Protein AF-0000000066074285 (afdb_homodimer)

pLDDT: mean 96.44, std 4.94, range [64.81, 98.94]

InterPro domains:
  IPR001533 Pterin 4 alpha carbinolamine dehydratase [MF_00434] (2-95)
  IPR001533 Pterin 4 alpha carbinolamine dehydratase [PF01329] (4-94)
  IPR001533 Pterin 4 alpha carbinolamine dehydratase [PTHR12599] (14-93)
  IPR036428 Pterin 4 alpha carbinolamine dehydratase superfamily [G3DSA:3.30.1360.20] (2-95)
  IPR036428 Pterin 4 alpha carbinolamine dehydratase superfamily [SSF55248] (1-95)

Secondary structure (DSSP, 8-state):
-PPBPPHHHHHHHHHH-TTSEE-TTS--EEEEEE-SSHHHHHHHHHHHHHHHHHHT---EEEEETTEEEEEE-BGGGTB-BHHHHHHHHHHHHHH-/-PPBPPHHHHHHHHHT-TTSEE-TTS--EEEEEE-SSHHHHHHHHHHHHHHHHHHT---EEEEETTEEEEEE-BGGGTB-BHHHHHHHHHHHHHH-

Sequence (192 aa):
MTDRLDDPALDRQLADHPDWTITSARTALTRSFGFKDFSEAFGFMARVALEAQAQDHHPDWSNSYNRVDITLSTHDSGGLSAKDFALAKAIDRIVGMTDRLDDPALDRQLADHPDWTITSARTALTRSFGFKDFSEAFGFMARVALEAQAQDHHPDWSNSYNRVDITLSTHDSGGLSAKDFALAKAIDRIVG

Solvent-accessible surface area (backbone atoms only — not comparable to full-atom values): 10435 Å² total; per-residue (Å²): 133,71,59,58,57,49,70,70,58,43,53,56,53,45,69,76,37,73,80,50,43,68,41,94,85,59,34,34,38,34,43,76,47,80,45,92,34,43,68,56,33,50,49,52,49,53,55,46,49,54,52,23,60,74,66,71,50,65,52,37,36,35,38,48,56,26,32,38,41,43,36,35,50,35,76,92,47,71,15,38,29,69,67,41,52,53,51,49,51,53,48,46,60,72,77,98,132,70,60,54,56,49,70,70,57,45,52,55,53,45,69,76,37,74,79,50,42,66,42,94,86,60,34,34,39,35,42,74,47,81,46,92,35,44,68,54,32,51,52,52,48,52,54,47,50,53,52,22,59,76,66,71,50,64,52,37,37,36,38,48,55,27,33,39,40,40,35,36,51,35,75,91,46,71,16,40,30,68,66,40,54,54,49,49,52,52,48,47,60,70,76,100

Foldseek 3Di:
DFADDDPVRLVVLCVVQVQWDADPVRAKTKHKDFDDWQVVQVVLVVQLVVVCVVLVFDWDWDDDIGMIMTMGGDVVNSGHGPSRSVSSVVSVVSVD/DFADDDPVRLVVLCVVQVQWDADPVQAKTKHKDFDDWQVVQVVLVVQLVVVCVVLVFDWDWDDDIGMIMTMGGDVVNSGHGPSRSVSSVVSVVSVD

Structure (mmCIF, N/CA/C/O backbone):
data_AF-0000000066074285-model_v1
#
loop_
_entity.id
_entity.type
_entity.pdbx_description
1 polymer 'Putative pterin-4-alpha-carbinolamine dehydratase'
#
loop_
_atom_site.group_PDB
_atom_site.id
_atom_site.type_symbol
_atom_site.label_atom_id
_atom_site.label_alt_id
_atom_site.label_comp_id
_atom_site.label_asym_id
_atom_site.label_entity_id
_atom_site.label_seq_id
_atom_site.pdbx_PDB_ins_code
_atom_site.Cartn_x
_atom_site.Cartn_y
_atom_site.Cartn_z
_atom_site.occupancy
_atom_site.B_iso_or_equiv
_atom_site.auth_seq_id
_atom_site.auth_comp_id
_atom_site.auth_asym_id
_atom_site.auth_atom_id
_atom_site.pdbx_PDB_model_num
ATOM 1 N N . MET A 1 1 ? 10.68 24.828 4.09 1 64.81 1 MET A N 1
ATOM 2 C CA . MET A 1 1 ? 10.773 23.766 5.09 1 64.81 1 MET A CA 1
ATOM 3 C C . MET A 1 1 ? 9.562 23.781 6.02 1 64.81 1 MET A C 1
ATOM 5 O O . MET A 1 1 ? 9.156 24.844 6.488 1 64.81 1 MET A O 1
ATOM 9 N N . THR A 1 2 ? 8.75 22.594 5.988 1 77.56 2 THR A N 1
ATOM 10 C CA . THR A 1 2 ? 7.562 22.562 6.84 1 77.56 2 THR A CA 1
ATOM 11 C C . THR A 1 2 ? 7.957 22.484 8.312 1 77.56 2 THR A C 1
ATOM 13 O O . THR A 1 2 ? 8.82 21.688 8.688 1 77.56 2 THR A O 1
ATOM 16 N N . ASP A 1 3 ? 7.43 23.312 9.117 1 87.38 3 ASP A N 1
ATOM 17 C CA . ASP A 1 3 ? 7.809 23.438 10.516 1 87.38 3 ASP A CA 1
ATOM 18 C C . ASP A 1 3 ? 7.336 22.219 11.32 1 87.38 3 ASP A C 1
ATOM 20 O O . ASP A 1 3 ? 6.184 21.797 11.203 1 87.38 3 ASP A O 1
ATOM 24 N N . ARG A 1 4 ? 8.32 21.75 12.125 1 93.5 4 ARG A N 1
ATOM 25 C CA . ARG A 1 4 ? 7.996 20.703 13.078 1 93.5 4 ARG A CA 1
ATOM 26 C C . ARG A 1 4 ? 7.152 21.234 14.227 1 93.5 4 ARG A C 1
ATOM 28 O O . ARG A 1 4 ? 7.398 22.344 14.727 1 93.5 4 ARG A O 1
ATOM 35 N N . LEU A 1 5 ? 6.188 20.484 14.648 1 95.31 5 LEU A N 1
ATOM 36 C CA . LEU A 1 5 ? 5.371 20.875 15.789 1 95.31 5 LEU A CA 1
ATOM 37 C C . LEU A 1 5 ? 6.129 20.641 17.094 1 95.31 5 LEU A C 1
ATOM 39 O O . LEU A 1 5 ? 6.836 19.641 17.25 1 95.31 5 LEU A O 1
ATOM 43 N N . ASP A 1 6 ? 5.918 21.594 18.016 1 93.25 6 ASP A N 1
ATOM 44 C CA . ASP A 1 6 ? 6.469 21.375 19.344 1 93.25 6 ASP A CA 1
ATOM 45 C C . ASP A 1 6 ? 5.527 20.531 20.188 1 93.25 6 ASP A C 1
ATOM 47 O O . ASP A 1 6 ? 4.422 20.188 19.766 1 93.25 6 ASP A O 1
ATOM 51 N N . ASP A 1 7 ? 6.035 20.172 21.312 1 94.31 7 ASP A N 1
ATOM 52 C CA . ASP A 1 7 ? 5.332 19.188 22.141 1 94.31 7 ASP A CA 1
ATOM 53 C C . ASP A 1 7 ? 3.932 19.688 22.5 1 94.31 7 ASP A C 1
ATOM 55 O O . ASP A 1 7 ? 2.955 18.953 22.391 1 94.31 7 ASP A O 1
ATOM 59 N N . PRO A 1 8 ? 3.779 20.953 22.906 1 96.06 8 PRO A N 1
ATOM 60 C CA . PRO A 1 8 ? 2.426 21.406 23.219 1 96.06 8 PRO A CA 1
ATOM 61 C C . PRO A 1 8 ? 1.49 21.375 22.016 1 96.06 8 PRO A C 1
ATOM 63 O O . PRO A 1 8 ? 0.323 21 22.141 1 96.06 8 PRO A O 1
ATOM 66 N N . ALA A 1 9 ? 1.951 21.812 20.906 1 95.31 9 ALA A N 1
ATOM 67 C CA . ALA A 1 9 ? 1.156 21.797 19.672 1 95.31 9 ALA A CA 1
ATOM 68 C C . ALA A 1 9 ? 0.788 20.359 19.297 1 95.31 9 ALA A C 1
ATOM 70 O O . ALA A 1 9 ? -0.342 20.094 18.875 1 95.31 9 ALA A O 1
ATOM 71 N N . LEU A 1 10 ? 1.802 19.5 19.375 1 95.56 10 LEU A N 1
ATOM 72 C CA . LEU A 1 10 ? 1.572 18.094 19.094 1 95.56 10 LEU A CA 1
ATOM 73 C C . LEU A 1 10 ? 0.491 17.516 20 1 95.56 10 LEU A C 1
ATOM 75 O O . LEU A 1 10 ? -0.408 16.812 19.531 1 95.56 10 LEU A O 1
ATOM 79 N N . ASP A 1 11 ? 0.555 17.812 21.266 1 96.5 11 ASP A N 1
ATOM 80 C CA . ASP A 1 11 ? -0.417 17.312 22.234 1 96.5 11 ASP A CA 1
ATOM 81 C C . ASP A 1 11 ? -1.828 17.781 21.891 1 96.5 11 ASP A C 1
ATOM 83 O O . ASP A 1 11 ? -2.787 17.016 21.984 1 96.5 11 ASP A O 1
ATOM 87 N N . ARG A 1 12 ? -1.995 18.984 21.531 1 96.94 12 ARG A N 1
ATOM 88 C CA . ARG A 1 12 ? -3.289 19.531 21.141 1 96.94 12 ARG A CA 1
ATOM 89 C C . ARG A 1 12 ? -3.842 18.812 19.906 1 96.94 12 ARG A C 1
ATOM 91 O O . ARG A 1 12 ? -5.023 18.469 19.875 1 96.94 12 ARG A O 1
ATOM 98 N N . GLN A 1 13 ? -2.947 18.672 18.922 1 96.88 13 GLN A N 1
ATOM 99 C CA . GLN A 1 13 ? -3.377 18 17.688 1 96.88 13 GLN A CA 1
ATOM 100 C C . GLN A 1 13 ? -3.797 16.562 17.969 1 96.88 13 GLN A C 1
ATOM 102 O O . GLN A 1 13 ? -4.789 16.078 17.422 1 96.88 13 GLN A O 1
ATOM 107 N N . LEU A 1 14 ? -3.037 15.875 18.812 1 97.31 14 LEU A N 1
ATOM 108 C CA . LEU A 1 14 ? -3.324 14.484 19.141 1 97.31 14 LEU A CA 1
ATOM 109 C C . LEU A 1 14 ? -4.672 14.352 19.844 1 97.31 14 LEU A C 1
ATOM 111 O O . LEU A 1 14 ? -5.391 13.367 19.625 1 97.31 14 LEU A O 1
ATOM 115 N N . ALA A 1 15 ? -5.008 15.328 20.625 1 97.38 15 ALA A N 1
ATOM 116 C CA . ALA A 1 15 ? -6.301 15.328 21.312 1 97.38 15 ALA A CA 1
ATOM 117 C C . ALA A 1 15 ? -7.449 15.344 20.297 1 97.38 15 ALA A C 1
ATOM 119 O O . ALA A 1 15 ? -8.508 14.766 20.547 1 97.38 15 ALA A O 1
ATOM 120 N N . ASP A 1 16 ? -7.238 15.961 19.172 1 96.56 16 ASP A N 1
ATOM 121 C CA . ASP A 1 16 ? -8.258 16.094 18.141 1 96.56 16 ASP A CA 1
ATOM 122 C C . ASP A 1 16 ? -8.273 14.859 17.234 1 96.56 16 ASP A C 1
ATOM 124 O O . ASP A 1 16 ? -9.164 14.727 16.391 1 96.56 16 ASP A O 1
ATOM 128 N N . HIS A 1 17 ? -7.34 14 17.344 1 97.81 17 HIS A N 1
ATOM 129 C CA . HIS A 1 17 ? -7.203 12.812 16.5 1 97.81 17 HIS A CA 1
ATOM 130 C C . HIS A 1 17 ? -6.988 11.562 17.344 1 97.81 17 HIS A C 1
ATOM 132 O O . HIS A 1 17 ? -5.957 10.898 17.234 1 97.81 17 HIS A O 1
ATOM 138 N N . PRO A 1 18 ? -7.961 11.211 18.125 1 97 18 PRO A N 1
ATOM 139 C CA . PRO A 1 18 ? -7.801 10.156 19.125 1 97 18 PRO A CA 1
ATOM 140 C C . PRO A 1 18 ? -7.594 8.773 18.5 1 97 18 PRO A C 1
ATOM 142 O O . PRO A 1 18 ? -7.129 7.852 19.188 1 97 18 PRO A O 1
ATOM 145 N N . ASP A 1 19 ? -7.902 8.57 17.281 1 97.88 19 ASP A N 1
ATOM 146 C CA . ASP A 1 19 ? -7.801 7.258 16.656 1 97.88 19 ASP A CA 1
ATOM 147 C C . ASP A 1 19 ? -6.395 7.02 16.109 1 97.88 19 ASP A C 1
ATOM 149 O O . ASP A 1 19 ? -6.07 5.91 15.68 1 97.88 19 ASP A O 1
ATOM 153 N N . TRP A 1 20 ? -5.641 8.07 16.062 1 98.56 20 TRP A N 1
ATOM 154 C CA . TRP A 1 20 ? -4.262 7.957 15.602 1 98.56 20 TRP A CA 1
ATOM 155 C C . TRP A 1 20 ? -3.312 7.727 16.781 1 98.56 20 TRP A C 1
ATOM 157 O O . TRP A 1 20 ? -3.488 8.305 17.844 1 98.56 20 TRP A O 1
ATOM 167 N N . THR A 1 21 ? -2.326 6.961 16.562 1 98.19 21 THR A N 1
ATOM 168 C CA . THR A 1 21 ? -1.313 6.656 17.562 1 98.19 21 THR A CA 1
ATOM 169 C C . THR A 1 21 ? 0.02 7.305 17.203 1 98.19 21 THR A C 1
ATOM 171 O O . THR A 1 21 ? 0.484 7.188 16.062 1 98.19 21 THR A O 1
ATOM 174 N N . ILE A 1 22 ? 0.595 7.965 18.156 1 97.5 22 ILE A N 1
ATOM 175 C CA . ILE A 1 22 ? 1.906 8.57 17.953 1 97.5 22 ILE A CA 1
ATOM 176 C C . ILE A 1 22 ? 3 7.566 18.312 1 97.5 22 ILE A C 1
ATOM 178 O O . ILE A 1 22 ? 2.875 6.828 19.281 1 97.5 22 ILE A O 1
ATOM 182 N N . THR A 1 23 ? 4.051 7.551 17.516 1 96.62 23 THR A N 1
ATOM 183 C CA . THR A 1 23 ? 5.164 6.652 17.812 1 96.62 23 THR A CA 1
ATOM 184 C C . THR A 1 23 ? 5.848 7.051 19.125 1 96.62 23 THR A C 1
ATOM 186 O O . THR A 1 23 ? 5.727 8.195 19.562 1 96.62 23 THR A O 1
ATOM 189 N N . SER A 1 24 ? 6.598 6.09 19.625 1 94.44 24 SER A N 1
ATOM 190 C CA . SER A 1 24 ? 7.281 6.344 20.891 1 94.44 24 SER A CA 1
ATOM 191 C C . SER A 1 24 ? 8.219 7.543 20.781 1 94.44 24 SER A C 1
ATOM 193 O O . SER A 1 24 ? 8.32 8.344 21.703 1 94.44 24 SER A O 1
ATOM 195 N N . ALA A 1 25 ? 8.875 7.781 19.625 1 94.12 25 ALA A N 1
ATOM 196 C CA . ALA A 1 25 ? 9.797 8.883 19.391 1 94.12 25 ALA A CA 1
ATOM 197 C C . ALA A 1 25 ? 9.039 10.164 19.031 1 94.12 25 ALA A C 1
ATOM 199 O O . ALA A 1 25 ? 9.648 11.227 18.859 1 94.12 25 ALA A O 1
ATOM 200 N N . ARG A 1 26 ? 7.746 10.031 18.922 1 95.19 26 ARG A N 1
ATOM 201 C CA . ARG A 1 26 ? 6.855 11.141 18.625 1 95.19 26 ARG A CA 1
ATOM 202 C C . ARG A 1 26 ? 7.211 11.773 17.281 1 95.19 26 ARG A C 1
ATOM 204 O O . ARG A 1 26 ? 7.254 13 17.156 1 95.19 26 ARG A O 1
ATOM 211 N N . THR A 1 27 ? 7.492 10.938 16.281 1 95.94 27 THR A N 1
ATOM 212 C CA . THR A 1 27 ? 7.938 11.43 14.984 1 95.94 27 THR A CA 1
ATOM 213 C C . THR A 1 27 ? 6.953 11.031 13.891 1 95.94 27 THR A C 1
ATOM 215 O O . THR A 1 27 ? 7.094 11.453 12.742 1 95.94 27 THR A O 1
ATOM 218 N N . ALA A 1 28 ? 5.957 10.227 14.227 1 98 28 ALA A N 1
ATOM 219 C CA . ALA A 1 28 ? 5.008 9.773 13.211 1 98 28 ALA A CA 1
ATOM 220 C C . ALA A 1 28 ? 3.662 9.422 13.836 1 98 28 ALA A C 1
ATOM 222 O O . ALA A 1 28 ? 3.588 9.094 15.023 1 98 28 ALA A O 1
ATOM 223 N N . LEU A 1 29 ? 2.629 9.531 13.016 1 98.38 29 LEU A N 1
ATOM 224 C CA . LEU A 1 29 ? 1.29 9.047 13.344 1 98.38 29 LEU A CA 1
ATOM 225 C C . LEU A 1 29 ? 0.983 7.75 12.609 1 98.38 29 LEU A C 1
ATOM 227 O O . LEU A 1 29 ? 1.312 7.609 11.43 1 98.38 29 LEU A O 1
ATOM 231 N N . THR A 1 30 ? 0.383 6.828 13.266 1 98.81 30 THR A N 1
ATOM 232 C CA . THR A 1 30 ? 0.014 5.57 12.625 1 98.81 30 THR A CA 1
ATOM 233 C C . THR A 1 30 ? -1.443 5.223 12.914 1 98.81 30 THR A C 1
ATOM 235 O O . THR A 1 30 ? -1.974 5.578 13.969 1 98.81 30 THR A O 1
ATOM 238 N N . ARG A 1 31 ? -2.125 4.594 12.039 1 98.81 31 ARG A N 1
ATOM 239 C CA . ARG A 1 31 ? -3.482 4.082 12.188 1 98.81 31 ARG A CA 1
ATOM 240 C C . ARG A 1 31 ? -3.738 2.916 11.242 1 98.81 31 ARG A C 1
ATOM 242 O O . ARG A 1 31 ? -3.262 2.918 10.102 1 98.81 31 ARG A O 1
ATOM 249 N N . SER A 1 32 ? -4.465 1.93 11.688 1 98.88 32 SER A N 1
ATOM 250 C CA . SER A 1 32 ? -4.84 0.759 10.906 1 98.88 32 SER A CA 1
ATOM 251 C C . SER A 1 32 ? -6.34 0.731 10.633 1 98.88 32 SER A C 1
ATOM 253 O O . SER A 1 32 ? -7.137 1.116 11.492 1 98.88 32 SER A O 1
ATOM 255 N N . PHE A 1 33 ? -6.684 0.245 9.469 1 98.88 33 PHE A N 1
ATOM 256 C CA . PHE A 1 33 ? -8.07 0.178 9.023 1 98.88 33 PHE A CA 1
ATOM 257 C C . PHE A 1 33 ? -8.414 -1.222 8.531 1 98.88 33 PHE A C 1
ATOM 259 O O . PHE A 1 33 ? -7.594 -1.878 7.887 1 98.88 33 PHE A O 1
ATOM 266 N N . GLY A 1 34 ? -9.641 -1.674 8.812 1 98.75 34 GLY A N 1
ATOM 267 C CA . GLY A 1 34 ? -10.219 -2.906 8.297 1 98.75 34 GLY A CA 1
ATOM 268 C C . GLY A 1 34 ? -11.477 -2.68 7.473 1 98.75 34 GLY A C 1
ATOM 269 O O . GLY A 1 34 ? -12.305 -1.836 7.82 1 98.75 34 GLY A O 1
ATOM 270 N N . PHE A 1 35 ? -11.578 -3.436 6.418 1 98.81 35 PHE A N 1
ATOM 271 C CA . PHE A 1 35 ? -12.711 -3.305 5.504 1 98.81 35 PHE A CA 1
ATOM 272 C C . PHE A 1 35 ? -13.344 -4.66 5.23 1 98.81 35 PHE A C 1
ATOM 274 O O . PHE A 1 35 ? -12.875 -5.684 5.73 1 98.81 35 PHE A O 1
ATOM 281 N N . LYS A 1 36 ? -14.406 -4.652 4.484 1 98.5 36 LYS A N 1
ATOM 282 C CA . LYS A 1 36 ? -15.117 -5.887 4.184 1 98.5 36 LYS A CA 1
ATOM 283 C C . LYS A 1 36 ? -14.305 -6.785 3.256 1 98.5 36 LYS A C 1
ATOM 285 O O . LYS A 1 36 ? -14.305 -8.008 3.406 1 98.5 36 LYS A O 1
ATOM 290 N N . ASP A 1 37 ? -13.703 -6.23 2.281 1 98.56 37 ASP A N 1
ATOM 291 C CA . ASP A 1 37 ? -12.938 -6.957 1.273 1 98.56 37 ASP A CA 1
ATOM 292 C C . ASP A 1 37 ? -11.867 -6.062 0.644 1 98.56 37 ASP A C 1
ATOM 294 O O . ASP A 1 37 ? -11.68 -4.918 1.063 1 98.56 37 ASP A O 1
ATOM 298 N N . PHE A 1 38 ? -11.172 -6.664 -0.273 1 98.62 38 PHE A N 1
ATOM 299 C CA . PHE A 1 38 ? -10.086 -5.957 -0.942 1 98.62 38 PHE A CA 1
ATOM 300 C C . PHE A 1 38 ? -10.617 -4.754 -1.714 1 98.62 38 PHE A C 1
ATOM 302 O O . PHE A 1 38 ? -9.992 -3.691 -1.726 1 98.62 38 PHE A O 1
ATOM 309 N N . SER A 1 39 ? -11.719 -4.91 -2.355 1 98.5 39 SER A N 1
ATOM 310 C CA . SER A 1 39 ? -12.297 -3.844 -3.168 1 98.5 39 SER A CA 1
ATOM 311 C C . SER A 1 39 ? -12.586 -2.604 -2.328 1 98.5 39 SER A C 1
ATOM 313 O O . SER A 1 39 ? -12.266 -1.484 -2.734 1 98.5 39 SER A O 1
ATOM 315 N N . GLU A 1 40 ? -13.133 -2.781 -1.206 1 98.69 40 GLU A N 1
ATOM 316 C CA . GLU A 1 40 ? -13.422 -1.655 -0.324 1 98.69 40 GLU A CA 1
ATOM 317 C C . GLU A 1 40 ? -12.133 -1.025 0.205 1 98.69 40 GLU A C 1
ATOM 319 O O . GLU A 1 40 ? -12.031 0.199 0.293 1 98.69 40 GLU A O 1
ATOM 324 N N . ALA A 1 41 ? -11.188 -1.863 0.61 1 98.81 41 ALA A N 1
ATOM 325 C CA . ALA A 1 41 ? -9.898 -1.36 1.096 1 98.81 41 ALA A CA 1
ATOM 326 C C . ALA A 1 41 ? -9.219 -0.49 0.044 1 98.81 41 ALA A C 1
ATOM 328 O O . ALA A 1 41 ? -8.781 0.622 0.341 1 98.81 41 ALA A O 1
ATOM 329 N N . PHE A 1 42 ? -9.195 -1 -1.162 1 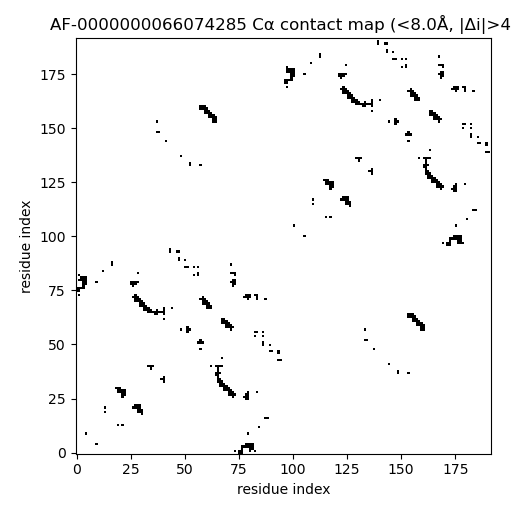98.81 42 PHE A N 1
ATOM 330 C CA . PHE A 1 42 ? -8.508 -0.259 -2.213 1 98.81 42 PHE A CA 1
ATOM 331 C C . PHE A 1 42 ? -9.273 1.01 -2.57 1 98.81 42 PHE A C 1
ATOM 333 O O . PHE A 1 42 ? -8.672 2.031 -2.906 1 98.81 42 PHE A O 1
ATOM 340 N N . GLY A 1 43 ? -10.617 0.935 -2.502 1 98.75 43 GLY A N 1
ATOM 341 C CA . GLY A 1 43 ? -11.398 2.148 -2.676 1 98.75 43 GLY A CA 1
ATOM 342 C C . GLY A 1 43 ? -11.047 3.234 -1.677 1 98.75 43 GLY A C 1
ATOM 343 O O . GLY A 1 43 ? -10.93 4.406 -2.041 1 98.75 43 GLY A O 1
ATOM 344 N N . PHE A 1 44 ? -10.883 2.854 -0.426 1 98.88 44 PHE A N 1
ATOM 345 C CA . PHE A 1 44 ? -10.43 3.764 0.618 1 98.88 44 PHE A CA 1
ATOM 346 C C . PHE A 1 44 ? -9.062 4.352 0.27 1 98.88 44 PHE A C 1
ATOM 348 O O . PHE A 1 44 ? -8.867 5.562 0.347 1 98.88 44 PHE A O 1
ATOM 355 N N . MET A 1 45 ? -8.156 3.525 -0.187 1 98.94 45 MET A N 1
ATOM 356 C CA . MET A 1 45 ? -6.812 3.975 -0.536 1 98.94 45 MET A CA 1
ATOM 357 C C . MET A 1 45 ? -6.855 4.965 -1.694 1 98.94 45 MET A C 1
ATOM 359 O O . MET A 1 45 ? -6.109 5.949 -1.704 1 98.94 45 MET A O 1
ATOM 363 N N . ALA A 1 46 ? -7.738 4.676 -2.652 1 98.81 46 ALA A N 1
ATOM 364 C CA . ALA A 1 46 ? -7.855 5.57 -3.803 1 98.81 46 ALA A CA 1
ATOM 365 C C . ALA A 1 46 ? -8.312 6.961 -3.371 1 98.81 46 ALA A C 1
ATOM 367 O O . ALA A 1 46 ? -7.785 7.969 -3.85 1 98.81 46 ALA A O 1
ATOM 368 N N . ARG A 1 47 ? -9.227 7.016 -2.5 1 98.88 47 ARG A N 1
ATOM 369 C CA . ARG A 1 47 ? -9.695 8.305 -2.01 1 98.88 47 ARG A CA 1
ATOM 370 C C . ARG A 1 47 ? -8.609 9.023 -1.22 1 98.88 47 ARG A C 1
ATOM 372 O O . ARG A 1 47 ? -8.438 10.234 -1.346 1 98.88 47 ARG A O 1
ATOM 379 N N . VAL A 1 48 ? -7.898 8.297 -0.386 1 98.88 48 VAL A N 1
ATOM 380 C CA . VAL A 1 48 ? -6.809 8.891 0.383 1 98.88 48 VAL A CA 1
ATOM 381 C C . VAL A 1 48 ? -5.73 9.406 -0.565 1 98.88 48 VAL A C 1
ATOM 383 O O . VAL A 1 48 ? -5.145 10.469 -0.332 1 98.88 48 VAL A O 1
ATOM 386 N N . ALA A 1 49 ? -5.438 8.648 -1.644 1 98.88 49 ALA A N 1
ATOM 387 C CA . ALA A 1 49 ? -4.43 9.062 -2.619 1 98.88 49 ALA A CA 1
ATOM 388 C C . ALA A 1 49 ? -4.773 10.414 -3.229 1 98.88 49 ALA A C 1
ATOM 390 O O . ALA A 1 49 ? -3.887 11.242 -3.453 1 98.88 49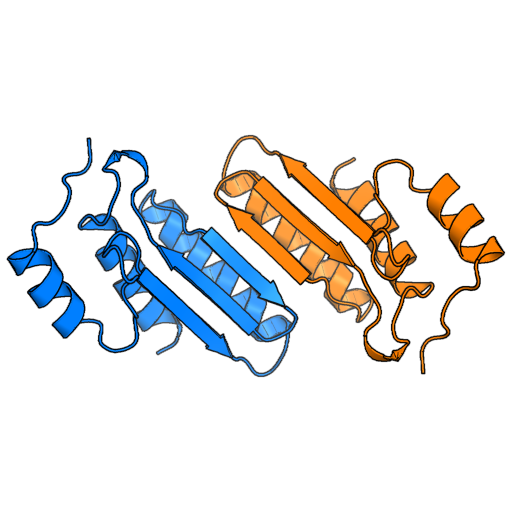 ALA A O 1
ATOM 391 N N . LEU A 1 50 ? -6.039 10.641 -3.527 1 98.62 50 LEU A N 1
ATOM 392 C CA . LEU A 1 50 ? -6.48 11.922 -4.07 1 98.62 50 LEU A CA 1
ATOM 393 C C . LEU A 1 50 ? -6.211 13.055 -3.086 1 98.62 50 LEU A C 1
ATOM 395 O O . LEU A 1 50 ? -5.73 14.117 -3.477 1 98.62 50 LEU A O 1
ATOM 399 N N . GLU A 1 51 ? -6.516 12.852 -1.823 1 98.81 51 GLU A N 1
ATOM 400 C CA . GLU A 1 51 ? -6.246 13.852 -0.795 1 98.81 51 GLU A CA 1
ATOM 401 C C . GLU A 1 51 ? -4.746 14.094 -0.643 1 98.81 51 GLU A C 1
ATOM 403 O O . GLU A 1 51 ? -4.316 15.234 -0.472 1 98.81 51 GLU A O 1
ATOM 408 N N . ALA A 1 52 ? -3.961 13.023 -0.605 1 98.69 52 ALA A N 1
ATOM 409 C 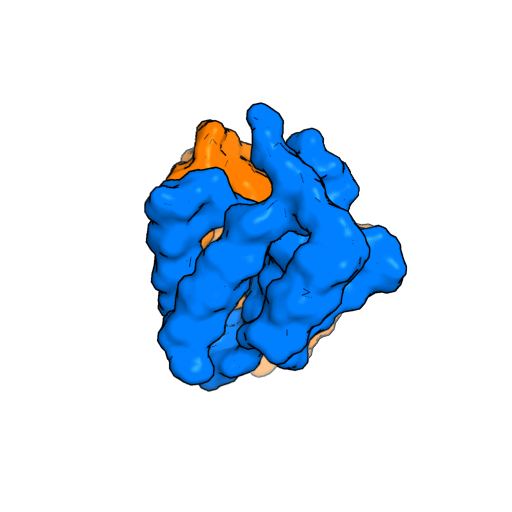CA . ALA A 1 52 ? -2.508 13.125 -0.49 1 98.69 52 ALA A CA 1
ATOM 410 C C . ALA A 1 52 ? -1.929 14.008 -1.591 1 98.69 52 ALA A C 1
ATOM 412 O O . ALA A 1 52 ? -1.075 14.859 -1.327 1 98.69 52 ALA A O 1
ATOM 413 N N . GLN A 1 53 ? -2.428 13.781 -2.826 1 98.06 53 GLN A N 1
ATOM 414 C CA . GLN A 1 53 ? -1.98 14.578 -3.961 1 98.06 53 GLN A CA 1
ATOM 415 C C . GLN A 1 53 ? -2.393 16.047 -3.799 1 98.06 53 GLN A C 1
ATOM 417 O O . GLN A 1 53 ? -1.584 16.953 -4.012 1 98.06 53 GLN A O 1
ATOM 422 N N . ALA A 1 54 ? -3.635 16.266 -3.441 1 98.06 54 ALA A N 1
ATOM 423 C CA . ALA A 1 54 ? -4.164 17.625 -3.279 1 98.06 54 ALA A CA 1
ATOM 424 C C . ALA A 1 54 ? -3.377 18.391 -2.229 1 98.06 54 ALA A C 1
ATOM 426 O O . ALA A 1 54 ? -3.16 19.609 -2.369 1 98.06 54 ALA A O 1
ATOM 427 N N . GLN A 1 55 ? -2.928 17.719 -1.228 1 97.56 55 GLN A N 1
ATOM 428 C CA . GLN A 1 55 ? -2.244 18.359 -0.109 1 97.56 55 GLN A CA 1
ATOM 429 C C . GLN A 1 55 ? -0.729 18.328 -0.302 1 97.56 55 GLN A C 1
ATOM 431 O O . GLN A 1 55 ? 0.01 18.938 0.475 1 97.56 55 GLN A O 1
ATOM 436 N N . ASP A 1 56 ? -0.325 17.609 -1.339 1 96.94 56 ASP A N 1
ATOM 437 C CA . ASP A 1 56 ? 1.095 17.391 -1.589 1 96.94 56 ASP A CA 1
ATOM 438 C C . ASP A 1 56 ? 1.791 16.844 -0.341 1 96.94 56 ASP A C 1
ATOM 440 O O . ASP A 1 56 ? 2.824 17.375 0.076 1 96.94 56 ASP A O 1
ATOM 444 N N . HIS A 1 57 ? 1.264 15.953 0.284 1 97.75 57 HIS A N 1
ATOM 445 C CA . HIS A 1 57 ? 1.741 15.203 1.436 1 97.75 57 HIS A CA 1
ATOM 446 C C . HIS A 1 57 ? 1.308 13.742 1.354 1 97.75 57 HIS A C 1
ATOM 448 O O . HIS A 1 57 ? 0.111 13.445 1.332 1 97.75 57 HIS A O 1
ATOM 454 N N . HIS A 1 58 ? 2.299 12.898 1.262 1 98.44 58 HIS A N 1
ATOM 455 C CA . HIS A 1 58 ? 2 11.516 0.914 1 98.44 58 HIS A CA 1
ATOM 456 C C . HIS A 1 58 ? 2.273 10.586 2.09 1 98.44 58 HIS A C 1
ATOM 458 O O . HIS A 1 58 ? 3.266 10.75 2.801 1 98.44 58 HIS A O 1
ATOM 464 N N . PRO A 1 59 ? 1.443 9.648 2.293 1 98.62 59 PRO A N 1
ATOM 465 C CA . PRO A 1 59 ? 1.628 8.664 3.367 1 98.62 59 PRO A CA 1
ATOM 466 C C . PRO A 1 59 ? 2.658 7.594 3.018 1 98.62 59 PRO A C 1
ATOM 468 O O . PRO A 1 59 ? 3.02 7.438 1.848 1 98.62 59 PRO A O 1
ATOM 471 N N . ASP A 1 60 ? 3.174 6.938 3.988 1 98.56 60 ASP A N 1
ATOM 472 C CA . ASP A 1 60 ? 3.695 5.578 3.883 1 98.56 60 ASP A CA 1
ATOM 473 C C . ASP A 1 60 ? 2.654 4.555 4.332 1 98.56 60 ASP A C 1
ATOM 475 O O . ASP A 1 60 ? 2.145 4.633 5.453 1 98.56 60 ASP A O 1
ATOM 479 N N . TRP A 1 61 ? 2.357 3.598 3.42 1 98.88 61 TRP A N 1
ATOM 480 C CA . TRP A 1 61 ? 1.232 2.746 3.793 1 98.88 61 TRP A CA 1
ATOM 481 C C . TRP A 1 61 ? 1.373 1.357 3.182 1 98.88 61 TRP A C 1
ATOM 483 O O . TRP A 1 61 ? 2.207 1.142 2.299 1 98.88 61 TRP A O 1
ATOM 493 N N . SER A 1 62 ? 0.686 0.464 3.766 1 98.94 62 SER A N 1
ATOM 494 C CA . SER A 1 62 ? 0.628 -0.912 3.281 1 98.94 62 SER A CA 1
ATOM 495 C C . SER A 1 62 ? -0.805 -1.434 3.266 1 98.94 62 SER A C 1
ATOM 497 O O . SER A 1 62 ? -1.683 -0.871 3.926 1 98.94 62 SER A O 1
ATOM 499 N N . ASN A 1 63 ? -0.987 -2.406 2.459 1 98.94 63 ASN A N 1
ATOM 500 C CA . ASN A 1 63 ? -2.277 -3.068 2.303 1 98.94 63 ASN A CA 1
ATOM 501 C C . ASN A 1 63 ? -2.119 -4.578 2.158 1 98.94 63 ASN A C 1
ATOM 503 O O . ASN A 1 63 ? -1.269 -5.047 1.401 1 98.94 63 ASN A O 1
ATOM 507 N N . SER A 1 64 ? -2.82 -5.355 2.896 1 98.62 64 SER A N 1
ATOM 508 C CA . SER A 1 64 ? -2.988 -6.801 2.818 1 98.62 64 SER A CA 1
ATOM 509 C C . SER A 1 64 ? -4.465 -7.188 2.818 1 98.62 64 SER A C 1
ATOM 511 O O . SER A 1 64 ? -5.117 -7.152 3.861 1 98.62 64 SER A O 1
ATOM 513 N N . TYR A 1 65 ? -4.926 -7.547 1.669 1 97.75 65 TYR A N 1
ATOM 514 C CA . TYR A 1 65 ? -6.332 -7.848 1.431 1 97.75 65 TYR A CA 1
ATOM 515 C C . TYR A 1 65 ? -7.227 -6.73 1.957 1 97.75 65 TYR A C 1
ATOM 517 O O . TYR A 1 65 ? -7.277 -5.645 1.378 1 97.75 65 TYR A O 1
ATOM 525 N N . ASN A 1 66 ? -7.871 -6.926 3.109 1 98.75 66 ASN A N 1
ATOM 526 C CA . ASN A 1 66 ? -8.875 -5.961 3.543 1 98.75 66 ASN A CA 1
ATOM 527 C C . ASN A 1 66 ? -8.328 -5.031 4.625 1 98.75 66 ASN A C 1
ATOM 529 O O . ASN A 1 66 ? -9.094 -4.34 5.297 1 98.75 66 ASN A O 1
ATOM 533 N N . ARG A 1 67 ? -6.98 -5.07 4.793 1 98.88 67 ARG A N 1
ATOM 534 C CA . ARG A 1 67 ? -6.344 -4.258 5.824 1 98.88 67 ARG A CA 1
ATOM 535 C C . ARG A 1 67 ? -5.445 -3.193 5.207 1 98.88 67 ARG A C 1
ATOM 537 O O . ARG A 1 67 ? -4.723 -3.465 4.246 1 98.88 67 ARG A O 1
ATOM 544 N N . VAL A 1 68 ? -5.523 -1.96 5.758 1 98.94 68 VAL A N 1
ATOM 545 C CA . VAL A 1 68 ? -4.652 -0.86 5.359 1 98.94 68 VAL A CA 1
ATOM 546 C C . VAL A 1 68 ? -3.979 -0.264 6.594 1 98.94 68 VAL A C 1
ATOM 548 O O . VAL A 1 68 ? -4.648 0.064 7.578 1 98.94 68 VAL A O 1
ATOM 551 N N . ASP A 1 69 ? -2.727 -0.171 6.59 1 98.94 69 ASP A N 1
ATOM 552 C CA . ASP A 1 69 ? -1.958 0.505 7.633 1 98.94 69 ASP A CA 1
ATOM 553 C C . ASP A 1 69 ? -1.298 1.771 7.09 1 98.94 69 ASP A C 1
ATOM 555 O O . ASP A 1 69 ? -0.611 1.731 6.066 1 98.94 69 ASP A O 1
ATOM 559 N N . ILE A 1 70 ? -1.493 2.885 7.797 1 98.94 70 ILE A N 1
ATOM 560 C CA . ILE A 1 70 ? -0.991 4.172 7.328 1 98.94 70 ILE A CA 1
ATOM 561 C C . ILE A 1 70 ? -0.035 4.762 8.359 1 98.94 70 ILE A C 1
ATOM 563 O O . ILE A 1 70 ? -0.304 4.711 9.562 1 98.94 70 ILE A O 1
ATOM 567 N N . THR A 1 71 ? 1.03 5.285 7.91 1 98.81 71 THR A N 1
ATOM 568 C CA . THR A 1 71 ? 1.963 6.094 8.688 1 98.81 71 THR A CA 1
ATOM 569 C C . THR A 1 71 ? 2.137 7.473 8.062 1 98.81 71 THR A C 1
ATOM 571 O O . THR A 1 71 ? 2.395 7.59 6.859 1 98.81 71 THR A O 1
ATOM 574 N N . LEU A 1 72 ? 1.963 8.508 8.883 1 98.5 72 LEU A N 1
ATOM 575 C CA . LEU A 1 72 ? 2.152 9.891 8.453 1 98.5 72 LEU A CA 1
ATOM 576 C C . LEU A 1 72 ? 3.32 10.531 9.195 1 98.5 72 LEU A C 1
ATOM 578 O O . LEU A 1 72 ? 3.418 10.422 10.422 1 98.5 72 LEU A O 1
ATOM 582 N N . SER A 1 73 ? 4.176 11.125 8.492 1 97.56 73 SER A N 1
ATOM 583 C CA . SER A 1 73 ? 5.301 11.891 9.023 1 97.56 73 SER A CA 1
ATOM 584 C C . SER A 1 73 ? 5.828 12.883 7.984 1 97.56 73 SER A C 1
ATOM 586 O O . SER A 1 73 ? 5.602 12.711 6.785 1 97.56 73 SER A O 1
ATOM 588 N N . THR A 1 74 ? 6.48 13.906 8.414 1 96 74 THR A N 1
ATOM 589 C CA . THR A 1 74 ? 7.145 14.852 7.531 1 96 74 THR A CA 1
ATOM 590 C C . THR A 1 74 ? 8.656 14.641 7.543 1 96 74 THR A C 1
ATOM 592 O O . THR A 1 74 ? 9.344 15.039 8.484 1 96 74 THR A O 1
ATOM 595 N N . HIS A 1 75 ? 9.172 14.078 6.488 1 86.88 75 HIS A N 1
ATOM 596 C CA . HIS A 1 75 ? 10.555 13.641 6.418 1 86.88 75 HIS A CA 1
ATOM 597 C C . HIS A 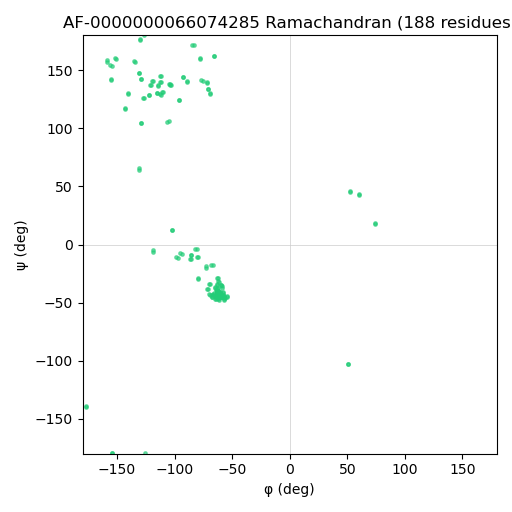1 75 ? 11.516 14.82 6.539 1 86.88 75 HIS A C 1
ATOM 599 O O . HIS A 1 75 ? 12.531 14.734 7.242 1 86.88 75 HIS A O 1
ATOM 605 N N . ASP A 1 76 ? 11.188 15.898 5.914 1 85.12 76 ASP A N 1
ATOM 606 C CA . ASP A 1 76 ? 12.117 17.031 5.859 1 85.12 76 ASP A CA 1
ATOM 607 C C . ASP A 1 76 ? 12.203 17.734 7.215 1 85.12 76 ASP A C 1
ATOM 609 O O . ASP A 1 76 ? 13.156 18.469 7.477 1 85.12 76 ASP A O 1
ATOM 613 N N . SER A 1 77 ? 11.266 17.516 8.023 1 84.94 77 SER A N 1
ATOM 614 C CA . SER A 1 77 ? 11.258 18.172 9.328 1 84.94 77 SER A CA 1
ATOM 615 C C . SER A 1 77 ? 11.789 17.234 10.414 1 84.94 77 SER A C 1
ATOM 617 O O . SER A 1 77 ? 12.062 17.672 11.531 1 84.94 77 SER A O 1
ATOM 619 N N . GLY A 1 78 ? 11.93 15.984 10.023 1 83.81 78 GLY A N 1
ATOM 620 C CA . GLY A 1 78 ? 12.391 15 10.992 1 83.81 78 GLY A CA 1
ATOM 621 C C . GLY A 1 78 ? 11.328 14.617 12.008 1 83.81 78 GLY A C 1
ATOM 622 O O . GLY A 1 78 ? 11.656 14.172 13.109 1 83.81 78 GLY A O 1
ATOM 623 N N . GLY A 1 79 ? 10.109 14.922 11.664 1 92.31 79 GLY A N 1
ATOM 624 C CA . GLY A 1 79 ? 9.031 14.617 12.594 1 92.31 79 GLY A CA 1
ATOM 625 C C . GLY A 1 79 ? 7.656 14.953 12.047 1 92.31 79 GLY A C 1
ATOM 626 O O . GLY A 1 79 ? 7.32 14.57 10.922 1 92.31 79 GLY A O 1
ATOM 627 N N . LEU A 1 80 ? 6.844 15.516 13.047 1 97.38 80 LEU A N 1
ATOM 628 C CA . LEU A 1 80 ? 5.453 15.789 12.703 1 97.38 80 LEU A CA 1
ATOM 629 C C . LEU A 1 80 ? 5.242 17.281 12.453 1 97.38 80 LEU A C 1
ATOM 631 O O . LEU A 1 80 ? 5.789 18.125 13.172 1 97.38 80 LEU A O 1
ATOM 635 N N . SER A 1 81 ? 4.512 17.609 11.445 1 97 81 SER A N 1
ATOM 636 C CA . SER A 1 81 ? 4.109 18.969 11.102 1 97 81 SER A CA 1
ATOM 637 C C . SER A 1 81 ? 2.596 19.078 10.953 1 97 81 SER A C 1
ATOM 639 O O . SER A 1 81 ? 1.881 18.078 11.086 1 97 81 SER A O 1
ATOM 641 N N . ALA A 1 82 ? 2.154 20.266 10.641 1 96 82 ALA A N 1
ATOM 642 C CA . ALA A 1 82 ? 0.725 20.5 10.453 1 96 82 ALA A CA 1
ATOM 643 C C . ALA A 1 82 ? 0.19 19.688 9.273 1 96 82 ALA A C 1
ATOM 645 O O . ALA A 1 82 ? -0.983 19.312 9.258 1 96 82 ALA A O 1
ATOM 646 N N . LYS A 1 83 ? 1.011 19.406 8.281 1 97.19 83 LYS A N 1
ATOM 647 C CA . LYS A 1 83 ? 0.594 18.641 7.102 1 97.19 83 LYS A CA 1
ATOM 648 C C . LYS A 1 83 ? 0.153 17.234 7.477 1 97.19 83 LYS A C 1
ATOM 650 O O . LYS A 1 83 ? -0.766 16.688 6.871 1 97.19 83 LYS A O 1
ATOM 655 N N . ASP A 1 84 ? 0.831 16.688 8.414 1 98.25 84 ASP A N 1
ATOM 656 C CA . ASP A 1 84 ? 0.496 15.336 8.852 1 98.25 84 ASP A CA 1
ATOM 657 C C . ASP A 1 84 ? -0.916 15.281 9.43 1 98.25 84 ASP A C 1
ATOM 659 O O . ASP A 1 84 ? -1.688 14.375 9.109 1 98.25 84 ASP A O 1
ATOM 663 N N . PHE A 1 85 ? -1.243 16.266 10.188 1 98.25 85 PHE A N 1
ATOM 664 C CA . PHE A 1 85 ? -2.547 16.266 10.844 1 98.25 85 PHE A CA 1
ATOM 665 C C . PHE A 1 85 ? -3.637 16.703 9.867 1 98.25 85 PHE A C 1
ATOM 667 O O . PHE A 1 85 ? -4.785 16.266 9.977 1 98.25 85 PHE A O 1
ATOM 674 N N . ALA A 1 86 ? -3.287 17.531 8.891 1 98.25 86 ALA A N 1
ATOM 675 C CA . ALA A 1 86 ? -4.242 17.859 7.836 1 98.25 86 ALA A CA 1
ATOM 676 C C . ALA A 1 86 ? -4.641 16.609 7.055 1 98.25 86 ALA A C 1
ATOM 678 O O . ALA A 1 86 ? -5.824 16.391 6.789 1 98.25 86 ALA A O 1
ATOM 679 N N . LEU A 1 87 ? -3.654 15.766 6.734 1 98.69 87 LEU A N 1
ATOM 680 C CA . LEU A 1 87 ? -3.967 14.539 6.008 1 98.69 87 LEU A CA 1
ATOM 681 C C . LEU A 1 87 ? -4.699 13.547 6.902 1 98.69 87 LEU A C 1
ATOM 683 O O . LEU A 1 87 ? -5.633 12.875 6.461 1 98.69 87 LEU A O 1
ATOM 687 N N . ALA A 1 88 ? -4.305 13.484 8.125 1 98.75 88 ALA A N 1
ATOM 688 C CA . ALA A 1 88 ? -5.004 12.625 9.078 1 98.75 88 ALA A CA 1
ATOM 689 C C . ALA A 1 88 ? -6.484 12.984 9.148 1 98.75 88 ALA A C 1
ATOM 691 O O . ALA A 1 88 ? -7.348 12.102 9.156 1 98.75 88 ALA A O 1
ATOM 692 N N . LYS A 1 89 ? -6.738 14.25 9.234 1 98.62 89 LYS A N 1
ATOM 693 C CA . LYS A 1 89 ? -8.117 14.727 9.297 1 98.62 89 LYS A CA 1
ATOM 694 C C . LYS A 1 89 ? -8.898 14.32 8.055 1 98.62 89 LYS A C 1
ATOM 696 O O . LYS A 1 89 ? -10.055 13.891 8.148 1 98.62 89 LYS A O 1
ATOM 701 N N . ALA A 1 90 ? -8.32 14.477 6.926 1 98.69 90 ALA A N 1
ATOM 702 C CA . ALA A 1 90 ? -8.961 14.078 5.672 1 98.69 90 ALA A CA 1
ATOM 703 C C . ALA A 1 90 ? -9.25 12.578 5.656 1 98.69 90 ALA A C 1
ATOM 705 O O . ALA A 1 90 ? -10.32 12.156 5.215 1 98.69 90 ALA A O 1
ATOM 706 N N . ILE A 1 91 ? -8.305 11.773 6.117 1 98.81 91 ILE A N 1
ATOM 707 C CA . ILE A 1 91 ? -8.461 10.328 6.156 1 98.81 91 ILE A CA 1
ATOM 708 C C . ILE A 1 91 ? -9.609 9.961 7.094 1 98.81 91 ILE A C 1
ATOM 710 O O . ILE A 1 91 ? -10.438 9.102 6.773 1 98.81 91 ILE A O 1
ATOM 714 N N . ASP A 1 92 ? -9.695 10.641 8.211 1 98.44 92 ASP A N 1
ATOM 715 C CA . ASP A 1 92 ? -10.789 10.414 9.148 1 98.44 92 ASP A CA 1
ATOM 716 C C . ASP A 1 92 ? -12.141 10.695 8.5 1 98.44 92 ASP A C 1
ATOM 718 O O . ASP A 1 92 ? -13.109 9.961 8.727 1 98.44 92 ASP A O 1
ATOM 722 N N . ARG A 1 93 ? -12.211 11.695 7.75 1 98 93 ARG A N 1
ATOM 723 C CA . ARG A 1 93 ? -13.453 12.055 7.066 1 98 93 ARG A CA 1
ATOM 724 C C . ARG A 1 93 ? -13.844 10.984 6.055 1 98 93 ARG A C 1
ATOM 726 O O . ARG A 1 93 ? -15.031 10.703 5.867 1 98 93 ARG A O 1
ATOM 733 N N . ILE A 1 94 ? -12.891 10.43 5.414 1 98.44 94 ILE A N 1
ATOM 734 C CA . ILE A 1 94 ? -13.133 9.43 4.379 1 98.44 94 ILE A CA 1
ATOM 735 C C . ILE A 1 94 ? -13.711 8.164 5.012 1 98.44 94 ILE A C 1
ATOM 737 O O . ILE A 1 94 ? -14.633 7.559 4.461 1 98.44 94 ILE A O 1
ATOM 741 N N . VAL A 1 95 ? -13.141 7.73 6.105 1 96.5 95 VAL A N 1
ATOM 742 C CA . VAL A 1 95 ? -13.602 6.488 6.719 1 96.5 95 VAL A CA 1
ATOM 743 C C . VAL A 1 95 ? -14.859 6.75 7.535 1 96.5 95 VAL A C 1
ATOM 745 O O . VAL A 1 95 ? -15.586 5.816 7.887 1 96.5 95 VAL A O 1
ATOM 748 N N . GLY A 1 96 ? -15.234 8.008 7.777 1 88 96 GLY A N 1
ATOM 749 C CA . GLY A 1 96 ? -16.469 8.367 8.469 1 88 96 GLY A CA 1
ATOM 750 C C . GLY A 1 96 ? -16.297 8.508 9.969 1 88 96 GLY A C 1
ATOM 751 O O . GLY A 1 96 ? -15.453 7.824 10.562 1 88 96 GLY A O 1
ATOM 752 N N . MET B 1 1 ? -8.547 -25.953 -2.357 1 65.12 1 MET B N 1
ATOM 753 C CA . MET B 1 1 ? -7.207 -25.609 -1.884 1 65.12 1 MET B CA 1
ATOM 754 C C . MET B 1 1 ? -6.223 -25.516 -3.047 1 65.12 1 MET B C 1
ATOM 756 O O . MET B 1 1 ? -6.211 -26.391 -3.92 1 65.12 1 MET B O 1
ATOM 760 N N . THR B 1 2 ? -5.617 -24.219 -3.24 1 77.62 2 THR B N 1
ATOM 761 C CA . THR B 1 2 ? -4.676 -24.078 -4.344 1 77.62 2 THR B CA 1
ATOM 762 C C . THR B 1 2 ? -3.389 -24.859 -4.066 1 77.62 2 THR B C 1
ATOM 764 O O . THR B 1 2 ? -2.842 -24.781 -2.965 1 77.62 2 THR B O 1
ATOM 767 N N . ASP B 1 3 ? -2.949 -25.641 -4.965 1 87.56 3 ASP B N 1
ATOM 768 C CA . ASP B 1 3 ? -1.81 -26.531 -4.781 1 87.56 3 ASP B CA 1
ATOM 769 C C . ASP B 1 3 ? -0.501 -25.75 -4.719 1 87.56 3 ASP B C 1
ATOM 771 O O . ASP B 1 3 ? -0.259 -24.875 -5.539 1 87.56 3 ASP B O 1
ATOM 775 N N . ARG B 1 4 ? 0.272 -26.188 -3.678 1 93.62 4 ARG B N 1
ATOM 776 C CA . ARG B 1 4 ? 1.624 -25.656 -3.557 1 93.62 4 ARG B CA 1
ATOM 777 C C . ARG B 1 4 ? 2.537 -26.219 -4.637 1 93.62 4 ARG B C 1
ATOM 779 O O . ARG B 1 4 ? 2.469 -27.406 -4.949 1 93.62 4 ARG B O 1
ATOM 786 N N . LEU B 1 5 ? 3.371 -25.391 -5.191 1 95.31 5 LEU B N 1
ATOM 787 C CA . LEU B 1 5 ? 4.34 -25.859 -6.176 1 95.31 5 LEU B CA 1
ATOM 788 C C . LEU B 1 5 ? 5.492 -26.609 -5.5 1 95.31 5 LEU B C 1
ATOM 790 O O . LEU B 1 5 ? 5.953 -26.203 -4.434 1 95.31 5 LEU B O 1
ATOM 794 N N . ASP B 1 6 ? 5.902 -27.672 -6.168 1 93.25 6 ASP B N 1
ATOM 795 C CA . ASP B 1 6 ? 7.105 -28.344 -5.68 1 93.25 6 ASP B CA 1
ATOM 796 C C . ASP B 1 6 ? 8.367 -27.656 -6.203 1 93.25 6 ASP B C 1
ATOM 798 O O . ASP B 1 6 ? 8.281 -26.719 -7.004 1 93.25 6 ASP B O 1
ATOM 802 N N . ASP B 1 7 ? 9.453 -28.094 -5.68 1 94.31 7 ASP B N 1
ATOM 803 C CA . ASP B 1 7 ? 10.711 -27.406 -5.93 1 94.31 7 ASP B CA 1
ATOM 804 C C . ASP B 1 7 ? 11.023 -27.344 -7.422 1 94.31 7 ASP B C 1
ATOM 806 O O . ASP B 1 7 ? 11.375 -26.281 -7.945 1 94.31 7 ASP B O 1
ATOM 810 N N . PRO B 1 8 ? 10.844 -28.438 -8.141 1 96.06 8 PRO B N 1
ATOM 811 C CA . PRO B 1 8 ? 11.133 -28.344 -9.578 1 96.06 8 PRO B CA 1
ATOM 812 C C . PRO B 1 8 ? 10.203 -27.375 -10.305 1 96.06 8 PRO B C 1
ATOM 814 O O . PRO B 1 8 ? 10.648 -26.625 -11.18 1 96.06 8 PRO B O 1
ATOM 817 N N . ALA B 1 9 ? 8.945 -27.422 -10.016 1 95.38 9 ALA B N 1
ATOM 818 C CA . ALA B 1 9 ? 7.984 -26.484 -10.609 1 95.38 9 ALA B CA 1
ATOM 819 C C . ALA B 1 9 ? 8.32 -25.047 -10.266 1 95.38 9 ALA B C 1
ATOM 821 O O . ALA B 1 9 ? 8.234 -24.156 -11.109 1 95.38 9 ALA B O 1
ATOM 822 N N . LEU B 1 10 ? 8.648 -24.844 -9 1 95.62 10 LEU B N 1
ATOM 823 C CA . LEU B 1 10 ? 9.039 -23.516 -8.539 1 95.62 10 LEU B CA 1
ATOM 824 C C . LEU B 1 10 ? 10.25 -23.016 -9.312 1 95.62 10 LEU B C 1
ATOM 826 O O . LEU B 1 10 ? 10.273 -21.859 -9.758 1 95.62 10 LEU B O 1
ATOM 830 N N . ASP B 1 11 ? 11.234 -23.828 -9.5 1 96.5 11 ASP B N 1
ATOM 831 C CA . ASP B 1 11 ? 12.445 -23.453 -10.211 1 96.5 11 ASP B CA 1
ATOM 832 C C . ASP B 1 11 ? 12.141 -23.062 -11.656 1 96.5 11 ASP B C 1
ATOM 834 O O . ASP B 1 11 ? 12.695 -22.078 -12.164 1 96.5 11 ASP B O 1
ATOM 838 N N . ARG B 1 12 ? 11.32 -23.766 -12.312 1 97 12 ARG B N 1
ATOM 839 C CA . ARG B 1 12 ? 10.914 -23.469 -13.68 1 97 12 ARG B CA 1
ATOM 840 C C . ARG B 1 12 ? 10.219 -22.109 -13.75 1 97 12 ARG B C 1
ATOM 842 O O . ARG B 1 12 ? 10.508 -21.297 -14.633 1 97 12 ARG B O 1
ATOM 849 N N . GLN B 1 13 ? 9.273 -21.922 -12.82 1 96.94 13 GLN B N 1
ATOM 850 C CA . GLN B 1 13 ? 8.539 -20.656 -12.805 1 96.94 13 GLN B CA 1
ATOM 851 C C . GLN B 1 13 ? 9.484 -19.484 -12.547 1 96.94 13 GLN B C 1
ATOM 853 O O . GLN B 1 13 ? 9.352 -18.438 -13.172 1 96.94 13 GLN B O 1
ATOM 858 N N . LEU B 1 14 ? 10.422 -19.672 -11.625 1 97.38 14 LEU B N 1
ATOM 8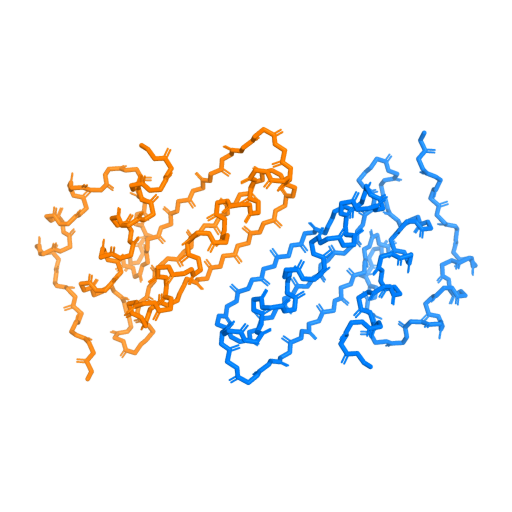59 C CA . LEU B 1 14 ? 11.352 -18.609 -11.273 1 97.38 14 LEU B CA 1
ATOM 860 C C . LEU B 1 14 ? 12.227 -18.234 -12.469 1 97.38 14 LEU B C 1
ATOM 862 O O . LEU B 1 14 ? 12.57 -17.062 -12.648 1 97.38 14 LEU B O 1
ATOM 866 N N . ALA B 1 15 ? 12.555 -19.203 -13.273 1 97.44 15 ALA B N 1
ATOM 867 C CA . ALA B 1 15 ? 13.344 -18.953 -14.477 1 97.44 15 ALA B CA 1
ATOM 868 C C . ALA B 1 15 ? 12.609 -18.016 -15.422 1 97.44 15 ALA B C 1
ATOM 870 O O . ALA B 1 15 ? 13.242 -17.219 -16.125 1 97.44 15 ALA B O 1
ATOM 871 N N . ASP B 1 16 ? 11.312 -18.078 -15.43 1 96.69 16 ASP B N 1
ATOM 872 C CA . ASP B 1 16 ? 10.484 -17.266 -16.312 1 96.69 16 ASP B CA 1
ATOM 873 C C . ASP B 1 16 ? 10.211 -15.891 -15.695 1 96.69 16 ASP B C 1
ATOM 875 O O . ASP B 1 16 ? 9.641 -15.016 -16.344 1 96.69 16 ASP B O 1
ATOM 879 N N . HIS B 1 17 ? 10.562 -15.68 -14.484 1 97.81 17 HIS B N 1
ATOM 880 C CA . HIS B 1 17 ? 10.32 -14.438 -13.758 1 97.81 17 HIS B CA 1
ATOM 881 C C . HIS B 1 17 ? 11.586 -13.945 -13.062 1 97.81 17 HIS B C 1
ATOM 883 O O . HIS B 1 17 ? 11.617 -13.82 -11.836 1 97.81 17 HIS B O 1
ATOM 889 N N . PRO B 1 18 ? 12.562 -13.578 -13.828 1 97.06 18 PRO B N 1
ATOM 890 C CA . PRO B 1 18 ? 13.891 -13.281 -13.289 1 97.06 18 PRO B CA 1
ATOM 891 C C . PRO B 1 18 ? 13.906 -12.016 -12.43 1 97.06 18 PRO B C 1
ATOM 893 O O . PRO B 1 18 ? 14.836 -11.805 -11.656 1 97.06 18 PRO B O 1
ATOM 896 N N . ASP B 1 19 ? 12.953 -11.172 -12.523 1 97.94 19 ASP B N 1
ATOM 897 C CA . ASP B 1 19 ? 12.945 -9.914 -11.789 1 97.94 19 ASP B CA 1
ATOM 898 C C . ASP B 1 19 ? 12.359 -10.094 -10.391 1 97.94 19 ASP B C 1
ATOM 900 O O . ASP B 1 19 ? 12.414 -9.18 -9.562 1 97.94 19 ASP B O 1
ATOM 904 N N . TRP B 1 20 ? 11.758 -11.219 -10.195 1 98.56 20 TRP B N 1
ATOM 905 C CA . TRP B 1 20 ? 11.195 -11.523 -8.883 1 98.56 20 TRP B CA 1
ATOM 906 C C . TRP B 1 20 ? 12.203 -12.289 -8.023 1 98.56 20 TRP B C 1
ATOM 908 O O . TRP B 1 20 ? 12.93 -13.148 -8.531 1 98.56 20 TRP B O 1
ATOM 918 N N . THR B 1 21 ? 12.195 -12.031 -6.789 1 98.19 21 THR B N 1
ATOM 919 C CA . THR B 1 21 ? 13.078 -12.695 -5.832 1 98.19 21 THR B CA 1
ATOM 920 C C . THR B 1 21 ? 12.281 -13.609 -4.91 1 98.19 21 THR B C 1
ATOM 922 O O . THR B 1 21 ? 11.25 -13.211 -4.359 1 98.19 21 THR B O 1
ATOM 925 N N . ILE B 1 22 ? 12.766 -14.812 -4.777 1 97.56 22 ILE B N 1
ATOM 926 C CA . ILE B 1 22 ? 12.125 -15.75 -3.871 1 97.56 22 ILE B CA 1
ATOM 927 C C . ILE B 1 22 ? 12.727 -15.617 -2.473 1 97.56 22 ILE B C 1
ATOM 929 O O . ILE B 1 22 ? 13.938 -15.43 -2.326 1 97.56 22 ILE B O 1
ATOM 933 N N . THR B 1 23 ? 11.875 -15.711 -1.456 1 96.69 23 THR B N 1
ATOM 934 C CA . THR B 1 23 ? 12.367 -15.633 -0.086 1 96.69 23 THR B CA 1
ATOM 935 C C . THR B 1 23 ? 13.25 -16.828 0.239 1 96.69 23 THR B C 1
ATOM 937 O O . THR B 1 23 ? 13.172 -17.859 -0.426 1 96.69 23 THR B O 1
ATOM 940 N N . SER B 1 24 ? 14 -16.625 1.292 1 94.75 24 SER B N 1
ATOM 941 C CA . SER B 1 24 ? 14.906 -17.703 1.683 1 94.75 24 SER B CA 1
ATOM 942 C C . SER B 1 24 ? 14.156 -19 1.97 1 94.75 24 SER B C 1
ATOM 944 O O . SER B 1 24 ? 14.617 -20.078 1.625 1 94.75 24 SER B O 1
ATOM 946 N N . ALA B 1 25 ? 12.953 -18.953 2.574 1 93.5 25 ALA B N 1
ATOM 947 C CA . ALA B 1 25 ? 12.125 -20.109 2.914 1 93.5 25 ALA B CA 1
ATOM 948 C C . ALA B 1 25 ? 11.359 -20.609 1.694 1 93.5 25 ALA B C 1
ATOM 950 O O . ALA B 1 25 ? 10.648 -21.609 1.77 1 93.5 25 ALA B O 1
ATOM 951 N N . ARG B 1 26 ? 11.492 -19.922 0.612 1 95.38 26 ARG B N 1
ATOM 952 C CA . ARG B 1 26 ? 10.859 -20.266 -0.659 1 95.38 26 ARG B CA 1
ATOM 953 C C . ARG B 1 26 ? 9.344 -20.297 -0.523 1 95.38 26 ARG B C 1
ATOM 955 O O . ARG B 1 26 ? 8.688 -21.203 -1.029 1 95.38 26 ARG B O 1
ATOM 962 N N . THR B 1 27 ? 8.805 -19.281 0.19 1 96 27 THR B N 1
ATOM 963 C CA . THR B 1 27 ? 7.367 -19.266 0.464 1 96 27 THR B CA 1
ATOM 964 C C . THR B 1 27 ? 6.711 -18.031 -0.148 1 96 27 THR B C 1
ATOM 966 O O . THR B 1 27 ? 5.488 -17.906 -0.114 1 96 27 THR B O 1
ATOM 969 N N . ALA B 1 28 ? 7.512 -17.141 -0.716 1 98 28 ALA B N 1
ATOM 970 C CA . ALA B 1 28 ? 6.945 -15.906 -1.272 1 98 28 ALA B CA 1
ATOM 971 C C . ALA B 1 28 ? 7.852 -15.328 -2.359 1 98 28 ALA B C 1
ATOM 973 O O . ALA B 1 28 ? 9.055 -15.586 -2.369 1 98 28 ALA B O 1
ATOM 974 N N . LEU B 1 29 ? 7.223 -14.578 -3.264 1 98.38 29 LEU B N 1
ATOM 975 C CA . LEU B 1 29 ? 7.918 -13.773 -4.258 1 98.38 29 LEU B CA 1
ATOM 976 C C . LEU B 1 29 ? 7.875 -12.289 -3.881 1 98.38 29 LEU B C 1
ATOM 978 O O . LEU B 1 29 ? 6.84 -11.797 -3.43 1 98.38 29 LEU B O 1
ATOM 982 N N . THR B 1 30 ? 8.945 -11.625 -4.051 1 98.81 30 THR B N 1
ATOM 983 C CA . THR B 1 30 ? 8.977 -10.195 -3.758 1 98.81 30 THR B CA 1
ATOM 984 C C . THR B 1 30 ? 9.594 -9.422 -4.918 1 98.81 30 THR B C 1
ATOM 986 O O . THR B 1 30 ? 10.445 -9.938 -5.637 1 98.81 30 THR B O 1
ATOM 989 N N . ARG B 1 31 ? 9.18 -8.234 -5.164 1 98.81 31 ARG B N 1
ATOM 990 C CA . ARG B 1 31 ? 9.734 -7.309 -6.148 1 98.81 31 ARG B CA 1
ATOM 991 C C . ARG B 1 31 ? 9.438 -5.863 -5.773 1 98.81 31 ARG B C 1
ATOM 993 O O . ARG B 1 31 ? 8.359 -5.559 -5.258 1 98.81 31 ARG B O 1
ATOM 1000 N N . SER B 1 32 ? 10.383 -4.988 -6.004 1 98.88 32 SER B N 1
ATOM 1001 C CA . SER B 1 32 ? 10.25 -3.559 -5.746 1 98.88 32 SER B CA 1
ATOM 1002 C C . SER B 1 32 ? 10.234 -2.762 -7.047 1 98.88 32 SER B C 1
ATOM 1004 O O . SER B 1 32 ? 10.945 -3.1 -7.996 1 98.88 32 SER B O 1
ATOM 1006 N N . PHE B 1 33 ? 9.461 -1.698 -7.047 1 98.88 33 PHE B N 1
ATOM 1007 C CA . PHE B 1 33 ? 9.297 -0.841 -8.211 1 98.88 33 PHE B CA 1
ATOM 1008 C C . PHE B 1 33 ? 9.523 0.621 -7.848 1 98.88 33 PHE B C 1
ATOM 1010 O O . PHE B 1 33 ? 9.109 1.068 -6.773 1 98.88 33 PHE B O 1
ATOM 1017 N N . GLY B 1 34 ? 10.148 1.373 -8.75 1 98.75 34 GLY B N 1
ATOM 1018 C CA . GLY B 1 34 ? 10.312 2.814 -8.664 1 98.75 34 GLY B CA 1
ATOM 1019 C C . GLY B 1 34 ? 9.664 3.561 -9.812 1 98.75 34 GLY B C 1
ATOM 1020 O O . GLY B 1 34 ? 9.719 3.109 -10.961 1 98.75 34 GLY B O 1
ATOM 1021 N N . PHE B 1 35 ? 9.062 4.684 -9.477 1 98.81 35 PHE B N 1
ATOM 1022 C CA . PHE B 1 35 ? 8.359 5.488 -10.469 1 98.81 35 PHE B CA 1
ATOM 1023 C C . PHE B 1 35 ? 8.797 6.945 -10.398 1 98.81 35 PHE B C 1
ATOM 1025 O O . PHE B 1 35 ? 9.617 7.309 -9.555 1 98.81 35 PHE B O 1
ATOM 1032 N N . LYS B 1 36 ? 8.297 7.734 -11.281 1 98.5 36 LYS B N 1
ATOM 1033 C CA . LYS B 1 36 ? 8.664 9.148 -11.336 1 98.5 36 LYS B CA 1
ATOM 1034 C C . LYS B 1 36 ? 8.109 9.906 -10.133 1 98.5 36 LYS B C 1
ATOM 1036 O O . LYS B 1 36 ? 8.781 10.789 -9.586 1 98.5 36 LYS B O 1
ATOM 1041 N N . ASP B 1 37 ? 6.922 9.664 -9.781 1 98.5 37 ASP B N 1
ATOM 1042 C CA . ASP B 1 37 ? 6.23 10.352 -8.695 1 98.5 37 ASP B CA 1
ATOM 1043 C C . ASP B 1 37 ? 5.129 9.477 -8.102 1 98.5 37 ASP B C 1
ATOM 1045 O O . ASP B 1 37 ? 4.984 8.312 -8.484 1 98.5 37 ASP B O 1
ATOM 1049 N N . PHE B 1 38 ? 4.473 10.039 -7.141 1 98.62 38 PHE B N 1
ATOM 1050 C CA . PHE B 1 38 ? 3.416 9.32 -6.441 1 98.62 38 PHE B CA 1
ATOM 1051 C C . PHE B 1 38 ? 2.283 8.961 -7.395 1 98.62 38 PHE B C 1
ATOM 1053 O O . PHE B 1 38 ? 1.722 7.867 -7.32 1 98.62 38 PHE B O 1
ATOM 1060 N N . SER B 1 39 ? 1.943 9.859 -8.25 1 98.5 39 SER B N 1
ATOM 1061 C CA . SER B 1 39 ? 0.839 9.648 -9.18 1 98.5 39 SER B CA 1
ATOM 1062 C C . SER B 1 39 ? 1.086 8.43 -10.062 1 98.5 39 SER B C 1
ATOM 1064 O O . SER B 1 39 ? 0.191 7.609 -10.258 1 98.5 39 SER B O 1
ATOM 1066 N N . GLU B 1 40 ? 2.236 8.312 -10.562 1 98.69 40 GLU B N 1
ATOM 1067 C CA . GLU B 1 40 ? 2.57 7.16 -11.398 1 98.69 40 GLU B CA 1
ATOM 1068 C C . GLU B 1 40 ? 2.578 5.871 -10.586 1 98.69 40 GLU B C 1
ATOM 1070 O O . GLU B 1 40 ? 2.109 4.832 -11.055 1 98.69 40 GLU B O 1
ATOM 1075 N N . ALA B 1 41 ? 3.168 5.922 -9.391 1 98.81 41 ALA B N 1
ATOM 1076 C CA . ALA B 1 41 ? 3.195 4.75 -8.516 1 98.81 41 ALA B CA 1
ATOM 1077 C C . ALA B 1 41 ? 1.783 4.25 -8.227 1 98.81 41 ALA B C 1
ATOM 1079 O O . ALA B 1 41 ? 1.497 3.059 -8.367 1 98.81 41 ALA B O 1
ATOM 1080 N N . PHE B 1 42 ? 0.926 5.184 -7.883 1 98.81 42 PHE B N 1
ATOM 1081 C CA . PHE B 1 42 ? -0.429 4.781 -7.523 1 98.81 42 PHE B CA 1
ATOM 1082 C C . PHE B 1 42 ? -1.192 4.293 -8.75 1 98.81 42 PHE B C 1
ATOM 1084 O O . PHE B 1 42 ? -2.021 3.387 -8.648 1 98.81 42 PHE B O 1
ATOM 1091 N N . GLY B 1 43 ? -0.906 4.91 -9.914 1 98.75 43 GLY B N 1
ATOM 1092 C CA . GLY B 1 43 ? -1.48 4.391 -11.148 1 98.75 43 GLY B CA 1
ATOM 1093 C C . GLY B 1 43 ? -1.118 2.939 -11.406 1 98.75 43 GLY B C 1
ATOM 1094 O O . GLY B 1 43 ? -1.97 2.145 -11.805 1 98.75 43 GLY B O 1
ATOM 1095 N N . PHE B 1 44 ? 0.141 2.602 -11.188 1 98.88 44 PHE B N 1
ATOM 1096 C CA . PHE B 1 44 ? 0.603 1.221 -11.281 1 98.88 44 PHE B CA 1
ATOM 1097 C C . PHE B 1 44 ? -0.16 0.328 -10.312 1 98.88 44 PHE B C 1
ATOM 1099 O O . PHE B 1 44 ? -0.65 -0.737 -10.695 1 98.88 44 PHE B O 1
ATOM 1106 N N . MET B 1 45 ? -0.336 0.774 -9.094 1 98.94 45 MET B N 1
ATOM 1107 C CA . MET B 1 45 ? -1.036 -0.005 -8.078 1 98.94 45 MET B CA 1
ATOM 1108 C C . MET B 1 45 ? -2.492 -0.233 -8.469 1 98.94 45 MET B C 1
ATOM 1110 O O . MET B 1 45 ? -3.035 -1.317 -8.258 1 98.94 45 MET B O 1
ATOM 1114 N N . ALA B 1 46 ? -3.094 0.804 -9.039 1 98.81 46 ALA B N 1
ATOM 1115 C CA . ALA B 1 46 ? -4.488 0.683 -9.461 1 98.81 46 ALA B CA 1
ATOM 1116 C C . ALA B 1 46 ? -4.645 -0.396 -10.523 1 98.81 46 ALA B C 1
ATOM 1118 O O . ALA B 1 46 ? -5.586 -1.191 -10.477 1 98.81 46 ALA B O 1
ATOM 1119 N N . ARG B 1 47 ? -3.764 -0.426 -11.445 1 98.88 47 ARG B N 1
A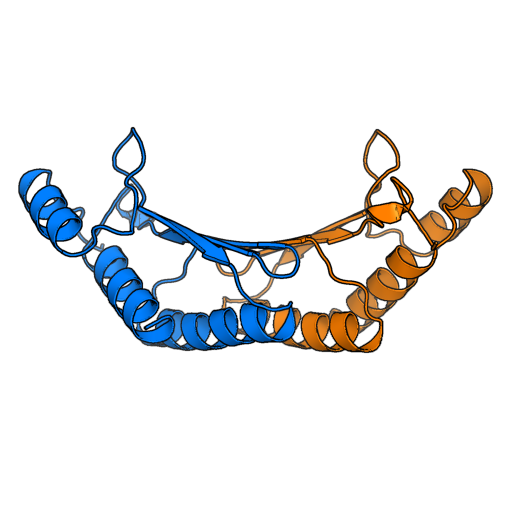TOM 1120 C CA . ARG B 1 47 ? -3.826 -1.445 -12.484 1 98.88 47 ARG B CA 1
ATOM 1121 C C . ARG B 1 47 ? -3.596 -2.836 -11.906 1 98.88 47 ARG B C 1
ATOM 1123 O O . ARG B 1 47 ? -4.262 -3.797 -12.297 1 98.88 47 ARG B O 1
ATOM 1130 N N . VAL B 1 48 ? -2.635 -2.959 -11 1 98.88 48 VAL B N 1
ATOM 1131 C CA . VAL B 1 48 ? -2.367 -4.246 -10.367 1 98.88 48 VAL B CA 1
ATOM 1132 C C . VAL B 1 48 ? -3.594 -4.691 -9.57 1 98.88 48 VAL B C 1
ATOM 1134 O O . VAL B 1 48 ? -3.934 -5.875 -9.555 1 98.88 48 VAL B O 1
ATOM 1137 N N . ALA B 1 49 ? -4.258 -3.746 -8.875 1 98.88 49 ALA B N 1
ATOM 1138 C CA . ALA B 1 49 ? -5.449 -4.062 -8.086 1 98.88 49 ALA B CA 1
ATOM 1139 C C . ALA B 1 49 ? -6.531 -4.691 -8.961 1 98.88 49 ALA B C 1
ATOM 1141 O O . ALA B 1 49 ? -7.219 -5.621 -8.531 1 98.88 49 ALA B O 1
ATOM 1142 N N . LEU B 1 50 ? -6.723 -4.172 -10.164 1 98.62 50 LEU B N 1
ATOM 1143 C CA . LEU B 1 50 ? -7.703 -4.723 -11.094 1 98.62 50 LEU B CA 1
ATOM 1144 C C . LEU B 1 50 ? -7.363 -6.168 -11.453 1 98.62 50 LEU B C 1
ATOM 1146 O O . LEU B 1 50 ? -8.242 -7.031 -11.477 1 98.62 50 LEU B O 1
ATOM 1150 N N . GLU B 1 51 ? -6.102 -6.453 -11.734 1 98.81 51 GLU B N 1
ATOM 1151 C CA . GLU B 1 51 ? -5.668 -7.812 -12.031 1 98.81 51 GLU B CA 1
ATOM 1152 C C . GLU B 1 51 ? -5.855 -8.727 -10.82 1 98.81 51 GLU B C 1
ATOM 1154 O O . GLU B 1 51 ? -6.27 -9.883 -10.969 1 98.81 51 GLU B O 1
ATOM 1159 N N . ALA B 1 52 ? -5.461 -8.258 -9.633 1 98.69 52 ALA B N 1
ATOM 1160 C CA . ALA B 1 52 ? -5.613 -9.023 -8.398 1 98.69 52 ALA B CA 1
ATOM 1161 C C . ALA B 1 52 ? -7.059 -9.469 -8.203 1 98.69 52 ALA B C 1
ATOM 1163 O O . ALA B 1 52 ? -7.32 -10.617 -7.852 1 98.69 52 ALA B O 1
ATOM 1164 N N . GLN B 1 53 ? -7.992 -8.5 -8.438 1 98.06 53 GLN B N 1
ATOM 1165 C CA . GLN B 1 53 ? -9.414 -8.805 -8.32 1 98.06 53 GLN B CA 1
ATOM 1166 C C . GLN B 1 53 ? -9.844 -9.836 -9.359 1 98.06 53 GLN B C 1
ATOM 1168 O O . GLN B 1 53 ? -10.547 -10.789 -9.039 1 98.06 53 GLN B O 1
ATOM 1173 N N . ALA B 1 54 ? -9.445 -9.633 -10.594 1 98.06 54 ALA B N 1
ATOM 1174 C CA . ALA B 1 54 ? -9.812 -10.523 -11.695 1 98.06 54 ALA B CA 1
ATOM 1175 C C . ALA B 1 54 ? -9.336 -11.953 -11.43 1 98.06 54 ALA B C 1
ATOM 1177 O O . ALA B 1 54 ? -10.016 -12.914 -11.773 1 98.06 54 ALA B O 1
ATOM 1178 N N . GLN B 1 55 ? -8.211 -12.078 -10.812 1 97.62 55 GLN B N 1
ATOM 1179 C CA . GLN B 1 55 ? -7.598 -13.383 -10.578 1 97.62 55 GLN B CA 1
ATOM 1180 C C . GLN B 1 55 ? -7.98 -13.938 -9.211 1 97.62 55 GLN B C 1
ATOM 1182 O O . GLN B 1 55 ? -7.66 -15.086 -8.891 1 97.62 55 GLN B O 1
ATOM 1187 N N . ASP B 1 56 ? -8.641 -13.086 -8.445 1 96.94 56 ASP B N 1
ATOM 1188 C CA . ASP B 1 56 ? -8.969 -13.414 -7.059 1 96.94 56 ASP B CA 1
ATOM 1189 C C . ASP B 1 56 ? -7.723 -13.867 -6.293 1 96.94 56 ASP B C 1
ATOM 1191 O O . ASP B 1 56 ? -7.734 -14.914 -5.645 1 96.94 56 ASP B O 1
ATOM 1195 N N . HIS B 1 57 ? -6.707 -13.219 -6.406 1 97.81 57 HIS B N 1
ATOM 1196 C CA . HIS B 1 57 ? -5.426 -13.359 -5.727 1 97.81 57 HIS B CA 1
ATOM 1197 C C . HIS B 1 57 ? -4.805 -12 -5.441 1 97.81 57 HIS B C 1
ATOM 1199 O O . HIS B 1 57 ? -4.539 -11.227 -6.367 1 97.81 57 HIS B O 1
ATOM 1205 N N . HIS B 1 58 ? -4.645 -11.734 -4.176 1 98.44 58 HIS B N 1
ATOM 1206 C CA . HIS B 1 58 ? -4.305 -10.375 -3.785 1 98.44 58 HIS B CA 1
ATOM 1207 C C . HIS B 1 58 ? -2.895 -10.297 -3.211 1 98.44 58 HIS B C 1
ATOM 1209 O O . HIS B 1 58 ? -2.475 -11.188 -2.465 1 98.44 58 HIS B O 1
ATOM 1215 N N . PRO B 1 59 ? -2.182 -9.305 -3.531 1 98.62 59 PRO B N 1
ATOM 1216 C CA . PRO B 1 59 ? -0.83 -9.102 -3.004 1 98.62 59 PRO B CA 1
ATOM 1217 C C . PRO B 1 59 ? -0.826 -8.562 -1.576 1 98.62 59 PRO B C 1
ATOM 1219 O O . PRO B 1 59 ? -1.85 -8.07 -1.095 1 98.62 59 PRO B O 1
ATOM 1222 N N . ASP B 1 60 ? 0.243 -8.719 -0.894 1 98.56 60 ASP B N 1
ATOM 1223 C CA . ASP B 1 60 ? 0.667 -7.848 0.194 1 98.56 60 ASP B CA 1
ATOM 1224 C C . ASP B 1 60 ? 1.667 -6.801 -0.3 1 98.56 60 ASP B C 1
ATOM 1226 O O . ASP B 1 60 ? 2.701 -7.148 -0.873 1 98.56 60 ASP B O 1
ATOM 1230 N N . TRP B 1 61 ? 1.323 -5.512 -0.061 1 98.88 61 TRP B N 1
ATOM 1231 C CA . TRP B 1 61 ? 2.191 -4.527 -0.7 1 98.88 61 TRP B CA 1
ATOM 1232 C C . TRP B 1 61 ? 2.229 -3.23 0.104 1 98.88 61 TRP B C 1
ATOM 1234 O O . TRP B 1 61 ? 1.42 -3.033 1.014 1 98.88 61 TRP B O 1
ATOM 1244 N N . SER B 1 62 ? 3.227 -2.492 -0.16 1 98.94 62 SER B N 1
ATOM 1245 C CA . SER B 1 62 ? 3.4 -1.178 0.451 1 98.94 62 SER B CA 1
ATOM 1246 C C . SER B 1 62 ? 3.822 -0.139 -0.582 1 98.94 62 SER B C 1
ATOM 1248 O O . SER B 1 62 ? 4.293 -0.49 -1.667 1 98.94 62 SER B O 1
ATOM 1250 N N . ASN B 1 63 ? 3.561 1.051 -0.245 1 98.94 63 ASN B N 1
ATOM 1251 C CA . ASN B 1 63 ? 3.902 2.201 -1.074 1 98.94 63 ASN B CA 1
ATOM 1252 C C . ASN B 1 63 ? 4.41 3.369 -0.232 1 98.94 63 ASN B C 1
ATOM 1254 O O . ASN B 1 63 ? 3.818 3.703 0.795 1 98.94 63 ASN B O 1
ATOM 1258 N N . SER B 1 64 ? 5.5 3.951 -0.555 1 98.62 64 SER B N 1
ATOM 1259 C CA . SER B 1 64 ? 6.082 5.188 -0.041 1 98.62 64 SER B CA 1
ATOM 1260 C C . SER B 1 64 ? 6.473 6.129 -1.175 1 98.62 64 SER B C 1
ATOM 1262 O O . SER B 1 64 ? 7.473 5.906 -1.857 1 98.62 64 SER B O 1
ATOM 1264 N N . TYR B 1 65 ? 5.676 7.125 -1.344 1 97.75 65 TYR B N 1
ATOM 1265 C CA . TYR B 1 65 ? 5.805 8.078 -2.439 1 97.75 65 TYR B CA 1
ATOM 1266 C C . TYR B 1 65 ? 5.918 7.363 -3.777 1 97.75 65 TYR B C 1
ATOM 1268 O O . TYR B 1 65 ? 4.934 6.809 -4.277 1 97.75 65 TYR B O 1
ATOM 1276 N N . ASN B 1 66 ? 7.117 7.27 -4.344 1 98.75 66 ASN B N 1
ATOM 1277 C CA . ASN B 1 66 ? 7.23 6.762 -5.707 1 98.75 66 ASN B CA 1
ATOM 1278 C C . ASN B 1 66 ? 7.703 5.312 -5.727 1 98.75 66 ASN B C 1
ATOM 1280 O O . ASN B 1 66 ? 8.109 4.801 -6.773 1 98.75 66 ASN B O 1
ATOM 1284 N N . ARG B 1 67 ? 7.672 4.68 -4.535 1 98.88 67 ARG B N 1
ATOM 1285 C CA . ARG B 1 67 ? 8.141 3.301 -4.422 1 98.88 67 ARG B CA 1
ATOM 1286 C C . ARG B 1 67 ? 6.996 2.361 -4.059 1 98.88 67 ARG B C 1
ATOM 1288 O O . ARG B 1 67 ? 6.156 2.691 -3.215 1 98.88 67 ARG B O 1
ATOM 1295 N N . VAL B 1 68 ? 6.949 1.194 -4.73 1 98.94 68 VAL B N 1
ATOM 1296 C CA . VAL B 1 68 ? 5.988 0.138 -4.422 1 98.94 68 VAL B CA 1
ATOM 1297 C C . VAL B 1 68 ? 6.727 -1.178 -4.188 1 98.94 68 VAL B C 1
ATOM 1299 O O . VAL B 1 68 ? 7.551 -1.588 -5.012 1 98.94 68 VAL B O 1
ATOM 1302 N N . ASP B 1 69 ? 6.516 -1.799 -3.107 1 98.94 69 ASP B N 1
ATOM 1303 C CA . ASP B 1 69 ? 7.035 -3.131 -2.812 1 98.94 69 ASP B CA 1
ATOM 1304 C C . ASP B 1 69 ? 5.906 -4.16 -2.756 1 98.94 69 ASP B C 1
ATOM 1306 O O . ASP B 1 69 ? 4.918 -3.965 -2.049 1 98.94 69 ASP B O 1
ATOM 1310 N N . ILE B 1 70 ? 6.07 -5.258 -3.496 1 98.94 70 ILE B N 1
ATOM 1311 C CA . ILE B 1 70 ? 5.016 -6.262 -3.596 1 98.94 70 ILE B CA 1
ATOM 1312 C C . ILE B 1 70 ? 5.535 -7.605 -3.098 1 98.94 70 ILE B C 1
ATOM 1314 O O . ILE B 1 70 ? 6.664 -7.996 -3.412 1 98.94 70 ILE B O 1
ATOM 1318 N N . THR B 1 71 ? 4.754 -8.273 -2.352 1 98.81 71 THR B N 1
ATOM 1319 C CA . THR B 1 71 ? 4.957 -9.664 -1.954 1 98.81 71 THR B CA 1
ATOM 1320 C C . THR B 1 71 ? 3.771 -10.531 -2.377 1 98.81 71 THR B C 1
ATOM 1322 O O . THR B 1 71 ? 2.619 -10.188 -2.111 1 98.81 71 THR B O 1
ATOM 1325 N N . LEU B 1 72 ? 4.078 -11.641 -3.064 1 98.5 72 LEU B N 1
ATOM 1326 C CA . LEU B 1 72 ? 3.068 -12.602 -3.49 1 98.5 72 LEU B CA 1
ATOM 1327 C C . LEU B 1 72 ? 3.275 -13.953 -2.803 1 98.5 72 LEU B C 1
ATOM 1329 O O . LEU B 1 72 ? 4.395 -14.469 -2.766 1 98.5 72 LEU B O 1
ATOM 1333 N N . SER B 1 73 ? 2.271 -14.469 -2.262 1 97.62 73 SER B N 1
ATOM 1334 C CA . SER B 1 73 ? 2.24 -15.797 -1.658 1 97.62 73 SER B CA 1
ATOM 1335 C C . SER B 1 73 ? 0.814 -16.328 -1.562 1 97.62 73 SER B C 1
ATOM 1337 O O . SER B 1 73 ? -0.145 -15.555 -1.6 1 97.62 73 SER B O 1
ATOM 1339 N N . THR B 1 74 ? 0.643 -17.609 -1.448 1 96.06 74 THR B N 1
ATOM 1340 C CA . THR B 1 74 ? -0.656 -18.234 -1.226 1 96.06 74 THR B CA 1
ATOM 1341 C C . THR B 1 74 ? -0.777 -18.734 0.211 1 96.06 74 THR B C 1
ATOM 1343 O O . THR B 1 74 ? -0.228 -19.781 0.558 1 96.06 74 THR B O 1
ATOM 1346 N N . HIS B 1 75 ? -1.529 -18.031 0.991 1 87.06 75 HIS B N 1
ATOM 1347 C CA . HIS B 1 75 ? -1.606 -18.266 2.428 1 87.06 75 HIS B CA 1
ATOM 1348 C C . HIS B 1 75 ? -2.154 -19.656 2.73 1 87.06 75 HIS B C 1
ATOM 1350 O O . HIS B 1 75 ? -1.644 -20.344 3.611 1 87.06 75 HIS B O 1
ATOM 1356 N N . ASP B 1 76 ? -3.123 -20.078 1.985 1 85.19 76 ASP B N 1
ATOM 1357 C CA . ASP B 1 76 ? -3.799 -21.328 2.291 1 85.19 76 ASP B CA 1
ATOM 1358 C C . ASP B 1 76 ? -2.91 -22.531 1.957 1 85.19 76 ASP B C 1
ATOM 1360 O O . ASP B 1 76 ? -3.135 -23.625 2.453 1 85.19 76 ASP B O 1
ATOM 1364 N N . SER B 1 77 ? -1.968 -22.328 1.155 1 84.75 77 SER B N 1
ATOM 1365 C CA . SER B 1 77 ? -1.082 -23.406 0.762 1 84.75 77 SER B CA 1
ATOM 1366 C C . SER B 1 77 ? 0.206 -23.406 1.577 1 84.75 77 SER B C 1
ATOM 1368 O O . SER B 1 77 ? 0.977 -24.359 1.545 1 84.75 77 SER B O 1
ATOM 1370 N N . GLY B 1 78 ? 0.381 -22.312 2.299 1 84.25 78 GLY B N 1
ATOM 1371 C CA . GLY B 1 78 ? 1.597 -22.172 3.084 1 84.25 78 GLY B CA 1
ATOM 1372 C C . GLY B 1 78 ? 2.822 -21.875 2.24 1 84.25 78 GLY B C 1
ATOM 1373 O O . GLY B 1 78 ? 3.947 -22.172 2.641 1 84.25 78 GLY B O 1
ATOM 1374 N N . GLY B 1 79 ? 2.568 -21.422 1.04 1 92.69 79 GLY B N 1
ATOM 1375 C CA . GLY B 1 79 ? 3.686 -21.125 0.152 1 92.69 79 GLY B CA 1
ATOM 1376 C C . GLY B 1 79 ? 3.254 -20.547 -1.178 1 92.69 79 GLY B C 1
ATOM 1377 O O . GLY B 1 79 ? 2.484 -19.578 -1.215 1 92.69 79 GLY B O 1
ATOM 1378 N N . LEU B 1 80 ? 3.998 -21.094 -2.219 1 97.44 80 LEU B N 1
ATOM 1379 C CA . LEU B 1 80 ? 3.773 -20.547 -3.553 1 97.44 80 LEU B CA 1
ATOM 1380 C C . LEU B 1 80 ? 2.936 -21.5 -4.398 1 97.44 80 LEU B C 1
ATOM 1382 O O . LEU B 1 80 ? 3.131 -22.719 -4.348 1 97.44 80 LEU B O 1
ATOM 1386 N N . SER B 1 81 ? 2.002 -20.984 -5.121 1 97.06 81 SER B N 1
ATOM 1387 C CA . SER B 1 81 ? 1.165 -21.719 -6.07 1 97.06 81 SER B CA 1
ATOM 1388 C C . SER B 1 81 ? 1.203 -21.062 -7.453 1 97.06 81 SER B C 1
ATOM 1390 O O . SER B 1 81 ? 1.858 -20.047 -7.645 1 97.06 81 SER B O 1
ATOM 1392 N N . ALA B 1 82 ? 0.474 -21.672 -8.359 1 96.06 82 ALA B N 1
ATOM 1393 C CA . ALA B 1 82 ? 0.407 -21.141 -9.719 1 96.06 82 ALA B CA 1
ATOM 1394 C C . ALA B 1 82 ? -0.205 -19.734 -9.734 1 96.06 82 ALA B C 1
ATOM 1396 O O . ALA B 1 82 ? 0.116 -18.922 -10.602 1 96.06 82 ALA B O 1
ATOM 1397 N N . LYS B 1 83 ? -1.063 -19.406 -8.797 1 97.25 83 LYS B N 1
ATOM 1398 C CA . LYS B 1 83 ? -1.724 -18.109 -8.727 1 97.25 83 LYS B CA 1
ATOM 1399 C C . LYS B 1 83 ? -0.71 -16.984 -8.508 1 97.25 83 LYS B C 1
ATOM 1401 O O . LYS B 1 83 ? -0.879 -15.883 -9.023 1 97.25 83 LYS B O 1
ATOM 1406 N N . ASP B 1 84 ? 0.263 -17.281 -7.738 1 98.25 84 ASP B N 1
ATOM 1407 C CA . ASP B 1 84 ? 1.29 -16.281 -7.457 1 98.25 84 ASP B CA 1
ATOM 1408 C C . ASP B 1 84 ? 2.033 -15.891 -8.734 1 98.25 84 ASP B C 1
ATOM 1410 O O . ASP B 1 84 ? 2.26 -14.703 -8.977 1 98.25 84 ASP B O 1
ATOM 1414 N N . PHE B 1 85 ? 2.318 -16.844 -9.523 1 98.25 85 PHE B N 1
ATOM 1415 C CA . PHE B 1 85 ? 3.082 -16.578 -10.734 1 98.25 85 PHE B CA 1
ATOM 1416 C C . PHE B 1 85 ? 2.186 -16 -11.82 1 98.25 85 PHE B C 1
ATOM 1418 O O . PHE B 1 85 ? 2.641 -15.211 -12.656 1 98.25 85 PHE B O 1
ATOM 1425 N N . ALA B 1 86 ? 0.913 -16.359 -11.812 1 98.25 86 ALA B N 1
ATOM 1426 C CA . ALA B 1 86 ? -0.028 -15.711 -12.727 1 98.25 86 ALA B CA 1
ATOM 1427 C C . ALA B 1 86 ? -0.124 -14.211 -12.445 1 98.25 86 ALA B C 1
ATOM 1429 O O . ALA B 1 86 ? -0.093 -13.398 -13.375 1 98.25 86 ALA B O 1
ATOM 1430 N N . LEU B 1 87 ? -0.175 -13.844 -11.164 1 98.69 87 LEU B N 1
ATOM 1431 C CA . LEU B 1 87 ? -0.242 -12.43 -10.828 1 98.69 87 LEU B CA 1
ATOM 1432 C C . LEU B 1 87 ? 1.093 -11.742 -11.102 1 98.69 87 LEU B C 1
ATOM 1434 O O . LEU B 1 87 ? 1.126 -10.609 -11.594 1 98.69 87 LEU B O 1
ATOM 1438 N N . ALA B 1 88 ? 2.145 -12.422 -10.82 1 98.75 88 ALA B N 1
ATOM 1439 C CA . ALA B 1 88 ? 3.467 -11.875 -11.125 1 98.75 88 ALA B CA 1
ATOM 1440 C C . ALA B 1 88 ? 3.592 -11.547 -12.609 1 98.75 88 ALA B C 1
ATOM 1442 O O . ALA B 1 88 ? 4.102 -10.484 -12.977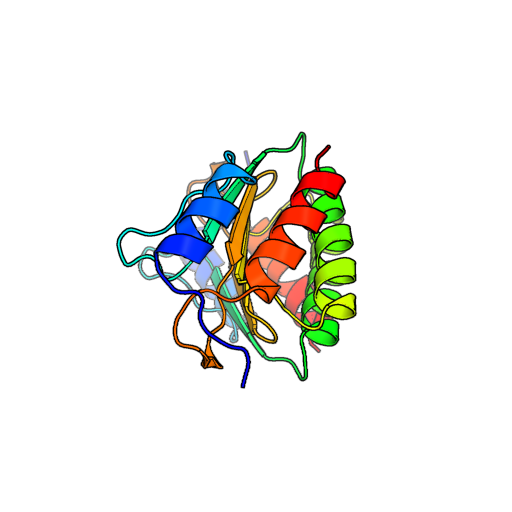 1 98.75 88 ALA B O 1
ATOM 1443 N N . LYS B 1 89 ? 3.135 -1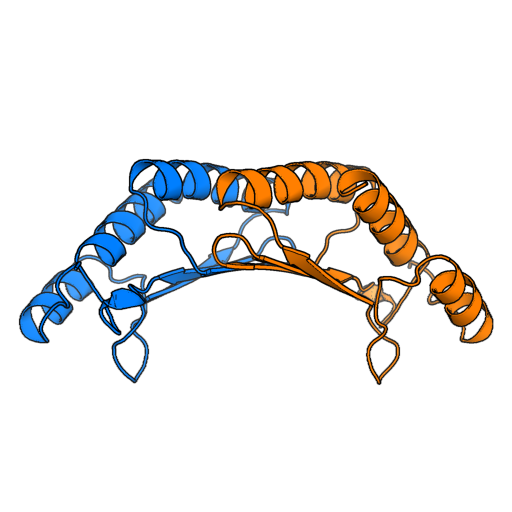2.461 -13.414 1 98.62 89 LYS B N 1
ATOM 1444 C CA . LYS B 1 89 ? 3.184 -12.258 -14.859 1 98.62 89 LYS B CA 1
ATOM 1445 C C . LYS B 1 89 ? 2.365 -11.031 -15.266 1 98.62 89 LYS B C 1
ATOM 1447 O O . LYS B 1 89 ? 2.803 -10.242 -16.109 1 98.62 89 LYS B O 1
ATOM 1452 N N . ALA B 1 90 ? 1.231 -10.891 -14.75 1 98.69 90 ALA B N 1
ATOM 1453 C CA . ALA B 1 90 ? 0.383 -9.734 -15.039 1 98.69 90 ALA B CA 1
ATOM 1454 C C . ALA B 1 90 ? 1.064 -8.438 -14.617 1 98.69 90 ALA B C 1
ATOM 1456 O O . ALA B 1 90 ? 1.011 -7.438 -15.336 1 98.69 90 ALA B O 1
ATOM 1457 N N . ILE B 1 91 ? 1.692 -8.43 -13.445 1 98.81 91 ILE B N 1
ATOM 1458 C CA . ILE B 1 91 ? 2.383 -7.254 -12.93 1 98.81 91 ILE B CA 1
ATOM 1459 C C . ILE B 1 91 ? 3.543 -6.895 -13.859 1 98.81 91 ILE B C 1
ATOM 1461 O O . ILE B 1 91 ? 3.754 -5.719 -14.172 1 98.81 91 ILE B O 1
ATOM 1465 N N . ASP B 1 92 ? 4.238 -7.895 -14.336 1 98.44 92 ASP B N 1
ATOM 1466 C CA . ASP B 1 92 ? 5.332 -7.66 -15.273 1 98.44 92 ASP B CA 1
ATOM 1467 C C . ASP B 1 92 ? 4.832 -6.992 -16.547 1 98.44 92 ASP B C 1
ATOM 1469 O O . ASP B 1 92 ? 5.492 -6.102 -17.094 1 98.44 92 ASP B O 1
ATOM 1473 N N . ARG B 1 93 ? 3.736 -7.395 -17.016 1 98 93 ARG B N 1
ATOM 1474 C CA . ARG B 1 93 ? 3.158 -6.816 -18.219 1 98 93 ARG B CA 1
ATOM 1475 C C . ARG B 1 93 ? 2.781 -5.355 -18 1 98 93 ARG B C 1
ATOM 1477 O O . ARG B 1 93 ? 2.91 -4.535 -18.922 1 98 93 ARG B O 1
ATOM 1484 N N . ILE B 1 94 ? 2.322 -5.074 -16.844 1 98.38 94 ILE B N 1
ATOM 1485 C CA . ILE B 1 94 ? 1.876 -3.721 -16.531 1 98.38 94 ILE B CA 1
ATOM 1486 C C . ILE B 1 94 ? 3.072 -2.771 -16.516 1 98.38 94 ILE B C 1
ATOM 1488 O O . ILE B 1 94 ? 2.982 -1.645 -17 1 98.38 94 ILE B O 1
ATOM 1492 N N . VAL B 1 95 ? 4.133 -3.174 -15.891 1 96.5 95 VAL B N 1
ATOM 1493 C CA . VAL B 1 95 ? 5.285 -2.285 -15.781 1 96.5 95 VAL B CA 1
ATOM 1494 C C . VAL B 1 95 ? 6.082 -2.309 -17.078 1 96.5 95 VAL B C 1
ATOM 1496 O O . VAL B 1 95 ? 6.91 -1.425 -17.328 1 96.5 95 VAL B O 1
ATOM 1499 N N . GLY B 1 96 ? 5.809 -3.227 -18.031 1 88 96 GLY B N 1
ATOM 1500 C CA . GLY B 1 96 ? 6.445 -3.277 -19.328 1 88 96 GLY B CA 1
ATOM 1501 C C . GLY B 1 96 ? 7.688 -4.145 -19.359 1 88 96 GLY B C 1
ATOM 1502 O O . GLY B 1 96 ? 8.406 -4.242 -18.359 1 88 96 GLY B O 1
#

Organism: Rhodospirillum rubrum (strain ATCC 11170 / ATH 1.1.1 / DSM 467 / LMG 4362 / NCIMB 8255 / S1) (NCBI:txid269796)

Nearest PDB structures (foldseek):
  3jst-assembly2_B  TM=9.537E-01  e=2.936E-12  Brucella melitensis
  2v6u-assembly1_A  TM=9.607E-01  e=1.111E-11  Toxoplasma gondii RH
  3hxa-assembly1_D  TM=9.517E-01  e=8.740E-11  Rattus norvegicus
  4wil-assembly1_A  TM=9.305E-01  e=1.067E-10  Mus musculus
  4c45-assembly1_A  TM=9.160E-01  e=1.219E-10  Homo sapiens

Radius of gyration: 18.53 Å; Cα contacts (8 Å, |Δi|>4): 322; chains: 2; bounding box: 31×52×42 Å